Protein AF-A0AAD5QPC2-F1 (afdb_monomer_lite)

Radius of gyration: 26.74 Å; chains: 1; bounding box: 93×71×65 Å

pLDDT: mean 81.82, std 19.37, range [36.97, 98.56]

Secondary structure (DSSP, 8-state):
-HHHHHHSTTTSHHHHHHHHHHHHHHHHTTSS-HHHHHHHHHHHHHS----TTGGG--HHHHHHHHHHHHHGGGGSSHHHHHHHHHHHHHHHHHHHHHHHHHHHHHHHHH-SSTTSS-----PPPPPPPHHHHHHHHHHHHHH-TTPPPPSSHHHHHHHHHHHHHHHHHHHHHTTT----------GGGGS--------------------------

InterPro domains:
  IPR003890 MIF4G-like, type 3 [PF02854] (11-137)
  IPR016024 Armadillo-type fold [SSF48371] (9-169)
  IPR039762 Nonsense-mediated mRNA decay protein Nmd2/UPF2 [PTHR12839] (2-204)

Foldseek 3Di:
DLVVCLVPPPPCLVVNLVVLLVVLVCVLVVVDDPVVLVVSLCCLLVRDDPDPCCLVDCSSLSSNLSNLLSNLVQLQDDPSVVVVVLSVLSSLLSVQVSQVSNVVVQVVVVPDPPPPDPDDDPPPRDHDPVVSVVSNVVSCCSNPVPDDRDPHNVSSVVSNVVVVVVVVVVCVVVVNPPPDPPDDPRPSVPPDDPPPPPPPPPPDPDDDDDDDDDDDD

Structure (mmCIF, N/CA/C/O backbone):
data_AF-A0AAD5QPC2-F1
#
_entry.id   AF-A0AAD5QPC2-F1
#
loop_
_atom_site.group_PDB
_atom_site.id
_atom_site.type_symbol
_atom_site.label_atom_id
_atom_site.label_alt_id
_atom_site.label_comp_id
_atom_site.label_asym_id
_atom_site.label_entity_id
_atom_site.label_seq_id
_atom_site.pdbx_PDB_ins_code
_atom_site.Cartn_x
_atom_site.Cartn_y
_atom_site.Cartn_z
_atom_site.occupancy
_atom_site.B_iso_or_equiv
_atom_site.auth_seq_id
_atom_site.auth_comp_id
_atom_site.auth_asym_id
_atom_site.auth_atom_id
_atom_site.pdbx_PDB_model_num
ATOM 1 N N . MET A 1 1 ? 2.195 -17.727 -1.473 1.00 86.12 1 MET A N 1
ATOM 2 C CA . MET A 1 1 ? 2.568 -17.062 -2.743 1.00 86.12 1 MET A CA 1
ATOM 3 C C . MET A 1 1 ? 3.136 -15.660 -2.543 1.00 86.12 1 MET A C 1
ATOM 5 O O . MET A 1 1 ? 4.206 -15.415 -3.074 1.00 86.12 1 MET A O 1
ATOM 9 N N . ILE A 1 2 ? 2.505 -14.785 -1.744 1.00 91.88 2 ILE A N 1
ATOM 10 C CA . ILE A 1 2 ? 2.960 -13.390 -1.533 1.00 91.88 2 ILE A CA 1
ATOM 11 C C . ILE A 1 2 ? 4.430 -13.291 -1.080 1.00 91.88 2 ILE A C 1
ATOM 13 O O . ILE A 1 2 ? 5.202 -12.540 -1.661 1.00 91.88 2 ILE A O 1
ATOM 17 N N . ARG A 1 3 ? 4.866 -14.076 -0.082 1.00 93.62 3 ARG A N 1
ATOM 18 C CA . ARG A 1 3 ? 6.277 -14.073 0.357 1.00 93.62 3 ARG A CA 1
ATOM 19 C C . ARG A 1 3 ? 7.243 -14.432 -0.776 1.00 93.62 3 ARG A C 1
ATOM 21 O O . ARG A 1 3 ? 8.211 -13.721 -1.006 1.00 93.62 3 ARG A O 1
ATOM 28 N N . ILE A 1 4 ? 6.949 -15.522 -1.479 1.00 92.06 4 ILE A N 1
ATOM 29 C CA . ILE A 1 4 ? 7.819 -16.076 -2.520 1.00 92.06 4 ILE A CA 1
ATOM 30 C C . ILE A 1 4 ? 7.953 -15.101 -3.695 1.00 92.06 4 ILE A C 1
ATOM 32 O O . ILE A 1 4 ? 9.039 -14.971 -4.239 1.00 92.06 4 ILE A O 1
ATOM 36 N N . SER A 1 5 ? 6.900 -14.362 -4.065 1.00 92.88 5 SER A N 1
ATOM 37 C CA . SER A 1 5 ? 7.017 -13.340 -5.119 1.00 92.88 5 SER A CA 1
ATOM 38 C C . SER A 1 5 ? 7.889 -12.151 -4.726 1.00 92.88 5 SER A C 1
ATOM 40 O O . SER A 1 5 ? 8.431 -11.490 -5.603 1.00 92.88 5 SER A O 1
ATOM 42 N N . LEU A 1 6 ? 8.016 -11.859 -3.427 1.00 92.81 6 LEU A N 1
ATOM 43 C CA . LEU A 1 6 ? 8.921 -10.812 -2.953 1.00 92.81 6 LEU A CA 1
ATOM 44 C C . LEU A 1 6 ? 10.387 -11.266 -3.030 1.00 92.81 6 LEU A C 1
ATOM 46 O O . LEU A 1 6 ? 11.253 -10.447 -3.325 1.00 92.81 6 LEU A O 1
ATOM 50 N N . GLU A 1 7 ? 10.644 -12.557 -2.794 1.00 91.69 7 GLU A N 1
ATOM 51 C CA . GLU A 1 7 ? 11.970 -13.193 -2.877 1.00 91.69 7 GLU A CA 1
ATOM 52 C C . GLU A 1 7 ? 12.402 -13.478 -4.320 1.00 91.69 7 GLU A C 1
ATOM 54 O O . GLU A 1 7 ? 13.575 -13.335 -4.655 1.00 91.69 7 GLU A O 1
ATOM 59 N N . VAL A 1 8 ? 11.449 -13.852 -5.177 1.00 89.81 8 VAL A N 1
ATOM 60 C CA . VAL A 1 8 ? 11.655 -14.141 -6.601 1.00 89.81 8 VAL A CA 1
ATOM 61 C C . VAL A 1 8 ? 10.679 -13.295 -7.430 1.00 89.81 8 VAL A C 1
ATOM 63 O O . VAL A 1 8 ? 9.612 -13.787 -7.829 1.00 89.81 8 VAL A O 1
ATOM 66 N N . PRO A 1 9 ? 11.015 -12.014 -7.681 1.00 86.50 9 PRO A N 1
ATOM 67 C CA . PRO A 1 9 ? 10.215 -11.135 -8.527 1.00 86.50 9 PRO A CA 1
ATOM 68 C C . PRO A 1 9 ? 10.054 -11.679 -9.955 1.00 86.50 9 PRO A C 1
ATOM 70 O O . PRO A 1 9 ? 10.767 -12.583 -10.395 1.00 86.50 9 PRO A O 1
ATOM 73 N N . ARG A 1 10 ? 9.103 -11.109 -10.698 1.00 86.94 10 ARG A N 1
ATOM 74 C CA . ARG A 1 10 ? 8.699 -11.443 -12.082 1.00 86.94 10 ARG A CA 1
ATOM 75 C C . ARG A 1 10 ? 7.957 -12.767 -12.238 1.00 86.94 10 ARG A C 1
ATOM 77 O O . ARG A 1 10 ? 6.891 -12.782 -12.849 1.00 86.94 10 ARG A O 1
ATOM 84 N N . LEU A 1 11 ? 8.452 -13.860 -11.660 1.00 87.88 11 LEU A N 1
ATOM 85 C CA . LEU A 1 11 ? 7.915 -15.201 -11.928 1.00 87.88 11 LEU A CA 1
ATOM 86 C C . LEU A 1 11 ? 6.512 -15.424 -11.344 1.00 87.88 11 LEU A C 1
ATOM 88 O O . LEU A 1 11 ? 5.666 -16.077 -11.955 1.00 87.88 11 LEU A O 1
ATOM 92 N N . PHE A 1 12 ? 6.254 -14.870 -10.157 1.00 89.75 12 PHE A N 1
ATOM 93 C CA . PHE A 1 12 ? 5.010 -15.100 -9.416 1.00 89.75 12 PHE A CA 1
ATOM 94 C C . PHE A 1 12 ? 4.169 -13.836 -9.215 1.00 89.75 12 PHE A C 1
ATOM 96 O O . PHE A 1 12 ? 3.167 -13.902 -8.508 1.00 89.75 12 PHE A O 1
ATOM 103 N N . ASN A 1 13 ? 4.526 -12.711 -9.844 1.00 90.69 13 ASN A N 1
ATOM 104 C CA . ASN A 1 13 ? 3.907 -11.404 -9.587 1.00 90.69 13 ASN A CA 1
ATOM 105 C C . ASN A 1 13 ? 2.379 -11.427 -9.778 1.00 90.69 13 ASN A C 1
ATOM 107 O O . ASN A 1 13 ? 1.644 -11.012 -8.888 1.00 90.69 13 ASN A O 1
ATOM 111 N N . GLN A 1 14 ? 1.878 -11.985 -10.886 1.00 91.56 14 GLN A N 1
ATOM 112 C CA . GLN A 1 14 ? 0.429 -12.072 -11.134 1.00 91.56 14 GLN A CA 1
ATOM 113 C C . GLN A 1 14 ? -0.283 -12.971 -10.114 1.00 91.56 14 GLN A C 1
ATOM 115 O O . GLN A 1 14 ? -1.323 -12.609 -9.568 1.00 91.56 14 GLN A O 1
ATOM 120 N N . LYS A 1 15 ? 0.311 -14.132 -9.800 1.00 94.25 15 LYS A N 1
ATOM 121 C CA . LYS A 1 15 ? -0.228 -15.053 -8.787 1.00 94.25 15 LYS A CA 1
ATOM 122 C C . LYS A 1 15 ? -0.240 -14.412 -7.401 1.00 94.25 15 LYS A C 1
ATOM 124 O O . LYS A 1 15 ? -1.135 -14.690 -6.608 1.00 94.25 15 LYS A O 1
ATOM 129 N N . ALA A 1 16 ? 0.743 -13.572 -7.099 1.00 94.69 16 ALA A N 1
ATOM 130 C CA . ALA A 1 16 ? 0.828 -12.854 -5.840 1.00 94.69 16 ALA A CA 1
ATOM 131 C C . ALA A 1 16 ? -0.233 -11.760 -5.723 1.00 94.69 16 ALA A C 1
ATOM 133 O O . ALA A 1 16 ? -0.855 -11.667 -4.671 1.00 94.69 16 ALA A O 1
ATOM 134 N N . ILE A 1 17 ? -0.508 -11.022 -6.804 1.00 95.38 17 ILE A N 1
ATOM 135 C CA . ILE A 1 17 ? -1.628 -10.071 -6.868 1.00 95.38 17 ILE A CA 1
ATOM 136 C C . ILE A 1 17 ? -2.959 -10.793 -6.618 1.00 95.38 17 ILE A C 1
ATOM 138 O O . ILE A 1 17 ? -3.697 -10.412 -5.713 1.00 95.38 17 ILE A O 1
ATOM 142 N N . ALA A 1 18 ? -3.216 -11.906 -7.313 1.00 95.25 18 ALA A N 1
ATOM 143 C CA . ALA A 1 18 ? -4.412 -12.719 -7.068 1.00 95.25 18 ALA A CA 1
ATOM 144 C C . ALA A 1 18 ? -4.478 -13.250 -5.622 1.00 95.25 18 ALA A C 1
ATOM 146 O O . ALA A 1 18 ? -5.540 -13.273 -5.008 1.00 95.25 18 ALA A O 1
ATOM 147 N N . SER A 1 19 ? -3.333 -13.632 -5.046 1.00 96.19 19 SER A N 1
ATOM 148 C CA . SER A 1 19 ? -3.258 -14.080 -3.648 1.00 96.19 19 SER A CA 1
ATOM 149 C C . SER A 1 19 ? -3.520 -12.952 -2.648 1.00 96.19 19 SER A C 1
ATOM 151 O O . SER A 1 19 ? -4.041 -13.222 -1.571 1.00 96.19 19 SER A O 1
ATOM 153 N N . ALA A 1 20 ? -3.148 -11.711 -2.974 1.00 96.31 20 ALA A N 1
ATOM 154 C CA . ALA A 1 20 ? -3.436 -10.541 -2.151 1.00 96.31 20 ALA A CA 1
ATOM 155 C C . ALA A 1 20 ? -4.940 -10.232 -2.150 1.00 96.31 20 ALA A C 1
ATOM 157 O O . ALA A 1 20 ? -5.510 -10.042 -1.082 1.00 96.31 20 ALA A O 1
ATOM 158 N N . CYS A 1 21 ? -5.597 -10.290 -3.313 1.00 95.19 21 CYS A N 1
ATOM 159 C CA . CYS A 1 21 ? -7.056 -10.189 -3.405 1.00 95.19 21 CYS A CA 1
ATOM 160 C C . CYS A 1 21 ? -7.745 -11.304 -2.600 1.00 95.19 21 CYS A C 1
ATOM 162 O O . CYS A 1 21 ? -8.570 -11.025 -1.734 1.00 95.19 21 CYS A O 1
ATOM 164 N N . TYR A 1 22 ? -7.318 -12.559 -2.783 1.00 96.69 22 TYR A N 1
ATOM 165 C CA . TYR A 1 22 ? -7.850 -13.694 -2.023 1.00 96.69 22 TYR A CA 1
ATOM 166 C C . TYR A 1 22 ? -7.677 -13.530 -0.506 1.00 96.69 22 TYR A C 1
ATOM 168 O O . TYR A 1 22 ? -8.593 -13.829 0.251 1.00 96.69 22 TYR A O 1
ATOM 176 N N . LEU A 1 23 ? -6.533 -13.015 -0.043 1.00 97.38 23 LEU A N 1
ATOM 177 C CA . LEU A 1 23 ? -6.327 -12.704 1.374 1.00 97.38 23 LEU A CA 1
ATOM 178 C C . LEU A 1 23 ? -7.311 -11.636 1.877 1.00 97.38 23 LEU A C 1
ATOM 180 O O . LEU A 1 23 ? -7.818 -11.757 2.989 1.00 97.38 23 LEU A O 1
ATOM 184 N N . GLY A 1 24 ? -7.579 -10.608 1.069 1.00 96.38 24 GLY A N 1
ATOM 185 C CA . GLY A 1 24 ? -8.594 -9.604 1.375 1.00 96.38 24 GLY A CA 1
ATOM 186 C C . GLY A 1 24 ? -9.981 -10.224 1.523 1.00 96.38 24 GLY A C 1
ATOM 187 O O . GLY A 1 24 ? -10.679 -9.924 2.484 1.00 96.38 24 GLY A O 1
ATOM 188 N N . GLU A 1 25 ? -10.347 -11.160 0.648 1.00 96.12 25 GLU A N 1
ATOM 189 C CA . GLU A 1 25 ? -11.606 -11.899 0.775 1.00 96.12 25 GLU A CA 1
ATOM 190 C C . GLU A 1 25 ? -11.636 -12.773 2.035 1.00 96.12 25 GLU A C 1
ATOM 192 O O . GLU A 1 25 ? -12.607 -12.733 2.783 1.00 96.12 25 GLU A O 1
ATOM 197 N N . LEU A 1 26 ? -10.562 -13.503 2.355 1.00 95.50 26 LEU A N 1
ATOM 198 C CA . LEU A 1 26 ? -10.481 -14.266 3.610 1.00 95.50 26 LEU A CA 1
ATOM 199 C C . LEU A 1 26 ? -10.684 -13.375 4.841 1.00 95.50 26 LEU A C 1
ATOM 201 O O . LEU A 1 26 ? -11.359 -13.775 5.791 1.00 95.50 26 LEU A O 1
ATOM 205 N N . TYR A 1 27 ? -10.140 -12.158 4.812 1.00 94.19 27 TYR A N 1
ATOM 206 C CA . TYR A 1 27 ? -10.412 -11.157 5.833 1.00 94.19 27 TYR A CA 1
ATOM 207 C C . TYR A 1 27 ? -11.883 -10.750 5.806 1.00 94.19 27 TYR A C 1
ATOM 209 O O . TYR A 1 27 ? -12.541 -10.769 6.843 1.00 94.19 27 TYR A O 1
ATOM 217 N N . ASN A 1 28 ? -12.447 -10.457 4.639 1.00 92.56 28 ASN A N 1
ATOM 218 C CA . ASN A 1 28 ? -13.855 -10.113 4.532 1.00 92.56 28 ASN A CA 1
ATOM 219 C C . ASN A 1 28 ? -14.722 -11.203 5.151 1.00 92.56 28 ASN A C 1
ATOM 221 O O . ASN A 1 28 ? -15.582 -10.842 5.936 1.00 92.56 28 ASN A O 1
ATOM 225 N N . TYR A 1 29 ? -14.452 -12.492 4.928 1.00 92.44 29 TYR A N 1
ATOM 226 C CA . TYR A 1 29 ? -15.189 -13.638 5.488 1.00 92.44 29 TYR A CA 1
ATOM 227 C C . TYR A 1 29 ? -14.784 -14.053 6.917 1.00 92.44 29 TYR A C 1
ATOM 229 O O . TYR A 1 29 ? -15.201 -15.111 7.380 1.00 92.44 29 TYR A O 1
ATOM 237 N N . SER A 1 30 ? -14.014 -13.232 7.641 1.00 90.19 30 SER A N 1
ATOM 238 C CA . SER A 1 30 ? -13.576 -13.506 9.024 1.00 90.19 30 SER A CA 1
ATOM 239 C C . SER A 1 30 ? -12.762 -14.800 9.186 1.00 90.19 30 SER A C 1
ATOM 241 O O . SER A 1 30 ? -12.682 -15.357 10.276 1.00 90.19 30 SER A O 1
ATOM 243 N N . VAL A 1 31 ? -12.128 -15.270 8.108 1.00 92.44 31 VAL A N 1
ATOM 244 C CA . VAL A 1 31 ? -11.206 -16.417 8.132 1.00 92.44 31 VAL A CA 1
ATOM 245 C C . VAL A 1 31 ? -9.819 -15.993 8.627 1.00 92.44 31 VAL A C 1
ATOM 247 O O . VAL A 1 31 ? -9.064 -16.815 9.140 1.00 92.44 31 VAL A O 1
ATOM 250 N N . CYS A 1 32 ? -9.470 -14.709 8.491 1.00 90.19 32 CYS A N 1
ATOM 251 C CA . CYS A 1 32 ? -8.256 -14.147 9.077 1.00 90.19 32 CYS A CA 1
ATOM 252 C C . CYS A 1 32 ? -8.487 -12.804 9.779 1.00 90.19 32 CYS A C 1
ATOM 254 O O . CYS A 1 32 ? -9.340 -12.000 9.387 1.00 90.19 32 CYS A O 1
ATOM 256 N N . ASP A 1 33 ? -7.656 -12.540 10.785 1.00 91.25 33 ASP A N 1
ATOM 257 C CA . ASP A 1 33 ? -7.757 -11.365 11.647 1.00 91.25 33 ASP A CA 1
ATOM 258 C C . ASP A 1 33 ? -7.031 -10.140 11.084 1.00 91.25 33 ASP A C 1
ATOM 260 O O . ASP A 1 33 ? -6.120 -10.235 10.254 1.00 91.25 33 ASP A O 1
ATOM 264 N N . THR A 1 34 ? -7.397 -8.963 11.587 1.00 91.69 34 THR A N 1
ATOM 265 C CA . THR A 1 34 ? -6.801 -7.684 11.185 1.00 91.69 34 THR A CA 1
ATOM 266 C C . THR A 1 34 ? -5.269 -7.627 11.301 1.00 91.69 34 THR A C 1
ATOM 268 O O . THR A 1 34 ? -4.630 -7.128 10.365 1.00 91.69 34 THR A O 1
ATOM 271 N N . PRO A 1 35 ? -4.618 -8.182 12.348 1.00 92.50 35 PRO A N 1
ATOM 272 C CA . PRO A 1 35 ? -3.157 -8.212 12.423 1.00 92.50 35 PRO A CA 1
ATOM 273 C C . PRO A 1 35 ? -2.492 -8.918 11.232 1.00 92.50 35 PRO A C 1
ATOM 275 O O . PRO A 1 35 ? -1.395 -8.529 10.823 1.00 92.50 35 PRO A O 1
ATOM 278 N N . VAL A 1 36 ? -3.150 -9.915 10.624 1.00 94.50 36 VAL A N 1
ATOM 279 C CA . VAL A 1 36 ? -2.641 -10.609 9.429 1.00 94.50 36 VAL A CA 1
ATOM 280 C C . VAL A 1 36 ? -2.591 -9.657 8.237 1.00 94.50 36 VAL A C 1
ATOM 282 O O . VAL A 1 36 ? -1.578 -9.614 7.535 1.00 94.50 36 VAL A O 1
ATOM 285 N N . ILE A 1 37 ? -3.641 -8.852 8.043 1.00 95.75 37 ILE A N 1
ATOM 286 C CA . ILE A 1 37 ? -3.699 -7.849 6.974 1.00 95.75 37 ILE A CA 1
ATOM 287 C C . ILE A 1 37 ? -2.575 -6.832 7.131 1.00 95.75 37 ILE A C 1
ATOM 289 O O . ILE A 1 37 ? -1.807 -6.628 6.189 1.00 95.75 37 ILE A O 1
ATOM 293 N N . TYR A 1 38 ? -2.403 -6.257 8.324 1.00 95.56 38 TYR A N 1
ATOM 294 C CA . TYR A 1 38 ? -1.311 -5.312 8.563 1.00 95.56 38 TYR A CA 1
ATOM 295 C C . TYR A 1 38 ? 0.061 -5.946 8.361 1.00 95.56 38 TYR A C 1
ATOM 297 O O . TYR A 1 38 ? 0.910 -5.357 7.692 1.00 95.56 38 TYR A O 1
ATOM 305 N N . LYS A 1 39 ? 0.284 -7.158 8.880 1.00 96.06 39 LYS A N 1
ATOM 306 C CA . LYS A 1 39 ? 1.556 -7.869 8.715 1.00 96.06 39 LYS A CA 1
ATOM 307 C C . LYS A 1 39 ? 1.911 -8.047 7.240 1.00 96.06 39 LYS A C 1
ATOM 309 O O . LYS A 1 39 ? 3.049 -7.784 6.860 1.00 96.06 39 LYS A O 1
ATOM 314 N N . VAL A 1 40 ? 0.949 -8.453 6.410 1.00 97.69 40 VAL A N 1
ATOM 315 C CA . VAL A 1 40 ? 1.162 -8.634 4.968 1.00 97.69 40 VAL A CA 1
ATOM 316 C C . VAL A 1 40 ? 1.368 -7.296 4.258 1.00 97.69 40 VAL A C 1
ATOM 318 O O . VAL A 1 40 ? 2.314 -7.169 3.483 1.00 97.69 40 VAL A O 1
ATOM 321 N N . LEU A 1 41 ? 0.551 -6.284 4.551 1.00 98.19 41 LEU A N 1
ATOM 322 C CA . LEU A 1 41 ? 0.686 -4.939 3.989 1.00 98.19 41 LEU A CA 1
ATOM 323 C C . LEU A 1 41 ? 2.077 -4.343 4.266 1.00 98.19 41 LEU A C 1
ATOM 325 O O . LEU A 1 41 ? 2.774 -3.939 3.332 1.00 98.19 41 LEU A O 1
ATOM 329 N N . TYR A 1 42 ? 2.528 -4.360 5.525 1.00 97.88 42 TYR A N 1
ATOM 330 C CA . TYR A 1 42 ? 3.866 -3.893 5.895 1.00 97.88 42 TYR A CA 1
ATOM 331 C C . TYR A 1 42 ? 4.962 -4.749 5.271 1.00 97.88 42 TYR A C 1
ATOM 333 O O . TYR A 1 42 ? 5.966 -4.211 4.804 1.00 97.88 42 TYR A O 1
ATOM 341 N N . GLN A 1 43 ? 4.781 -6.068 5.207 1.00 97.31 43 GLN A N 1
ATOM 342 C CA . GLN A 1 43 ? 5.739 -6.952 4.558 1.00 97.31 43 GLN A CA 1
ATOM 343 C C . GLN A 1 43 ? 5.931 -6.598 3.079 1.00 97.31 43 GLN A C 1
ATOM 345 O O . GLN A 1 43 ? 7.069 -6.561 2.621 1.00 97.31 43 GLN A O 1
ATOM 350 N N . ILE A 1 44 ? 4.858 -6.313 2.338 1.00 97.75 44 ILE A N 1
ATOM 351 C CA . ILE A 1 44 ? 4.946 -5.986 0.909 1.00 97.75 44 ILE A CA 1
ATOM 352 C C . ILE A 1 44 ? 5.808 -4.737 0.679 1.00 97.75 44 ILE A C 1
ATOM 354 O O . ILE A 1 44 ? 6.638 -4.735 -0.230 1.00 97.75 44 ILE A O 1
ATOM 358 N N . ILE A 1 45 ? 5.642 -3.696 1.502 1.00 97.38 45 ILE A N 1
ATOM 359 C CA . ILE A 1 45 ? 6.345 -2.414 1.315 1.00 97.38 45 ILE A CA 1
ATOM 360 C C . ILE A 1 45 ? 7.740 -2.364 1.956 1.00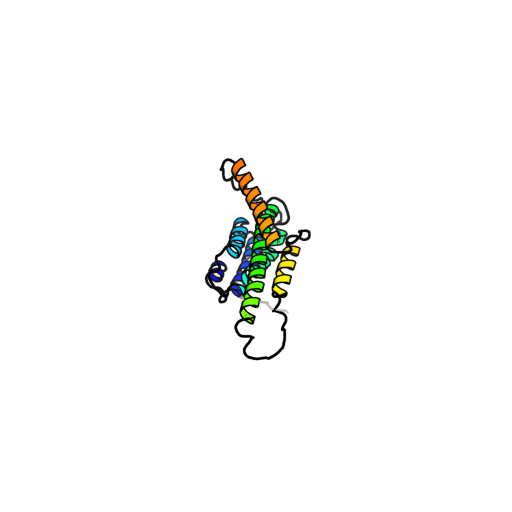 97.38 45 ILE A C 1
ATOM 362 O O . ILE A 1 45 ? 8.557 -1.544 1.551 1.00 97.38 45 ILE A O 1
ATOM 366 N N . SER A 1 46 ? 8.018 -3.203 2.961 1.00 96.06 46 SER A N 1
ATOM 367 C CA . SER A 1 46 ? 9.291 -3.187 3.706 1.00 96.06 46 SER A CA 1
ATOM 368 C C . SER A 1 46 ? 10.273 -4.274 3.280 1.00 96.06 46 SER A C 1
ATOM 370 O O . SER A 1 46 ? 11.448 -4.204 3.638 1.00 96.06 46 SER A O 1
ATOM 372 N N . PHE A 1 47 ? 9.820 -5.284 2.530 1.00 95.25 47 PHE A N 1
ATOM 373 C CA . PHE A 1 47 ? 10.712 -6.341 2.072 1.00 95.25 47 PHE A CA 1
ATOM 374 C C . PHE A 1 47 ? 11.833 -5.756 1.197 1.00 95.25 47 PHE A C 1
ATOM 376 O O . PHE A 1 47 ? 11.540 -4.965 0.299 1.00 95.25 47 PHE A O 1
ATOM 383 N N . PRO A 1 48 ? 13.108 -6.120 1.409 1.00 91.25 48 PRO A N 1
ATOM 384 C CA . PRO A 1 48 ? 14.206 -5.532 0.654 1.00 91.25 48 PRO A CA 1
ATOM 385 C C . PRO A 1 48 ? 14.089 -5.828 -0.847 1.00 91.25 48 PRO A C 1
ATOM 387 O O . PRO A 1 48 ? 13.602 -6.879 -1.270 1.00 91.25 48 PRO A O 1
ATOM 390 N N . GLU A 1 49 ? 14.536 -4.879 -1.662 1.00 88.19 49 GLU A N 1
ATOM 391 C CA . GLU A 1 49 ? 14.727 -5.061 -3.098 1.00 88.19 49 GLU A CA 1
ATOM 392 C C . GLU A 1 49 ? 16.225 -5.137 -3.359 1.00 88.19 49 GLU A C 1
ATOM 394 O O . GLU A 1 49 ? 16.955 -4.186 -3.098 1.00 88.19 49 GLU A O 1
ATOM 399 N N . VAL A 1 50 ? 16.684 -6.302 -3.809 1.00 81.44 50 VAL A N 1
ATOM 400 C CA . VAL A 1 50 ? 18.110 -6.569 -4.066 1.00 81.44 50 VAL A CA 1
ATOM 401 C C . VAL A 1 50 ? 18.459 -6.517 -5.553 1.00 81.44 50 VAL A C 1
ATOM 403 O O . VAL A 1 50 ? 19.631 -6.516 -5.913 1.00 81.44 50 VAL A O 1
ATOM 406 N N . ASP A 1 51 ? 17.447 -6.487 -6.419 1.00 84.88 51 ASP A N 1
ATOM 407 C CA . ASP A 1 51 ? 17.615 -6.483 -7.867 1.00 84.88 51 ASP A CA 1
ATOM 408 C C . ASP A 1 51 ? 17.831 -5.058 -8.396 1.00 84.88 51 ASP A C 1
ATOM 410 O O . ASP A 1 51 ? 17.057 -4.146 -8.103 1.00 84.88 51 ASP A O 1
ATOM 414 N N . GLN A 1 52 ? 18.857 -4.881 -9.227 1.00 81.56 52 GLN A N 1
ATOM 415 C CA . GLN A 1 52 ? 19.183 -3.615 -9.886 1.00 81.56 52 GLN A CA 1
ATOM 416 C C . GLN A 1 52 ? 18.078 -3.137 -10.835 1.00 81.56 52 GLN A C 1
ATOM 418 O O . GLN A 1 52 ? 17.973 -1.939 -11.076 1.00 81.56 52 GLN A O 1
ATOM 423 N N . LEU A 1 53 ? 17.245 -4.043 -11.356 1.00 85.38 53 LEU A N 1
ATOM 424 C CA . LEU A 1 53 ? 16.123 -3.714 -12.244 1.00 85.38 53 LEU A CA 1
ATOM 425 C C . LEU A 1 53 ? 14.785 -3.548 -11.504 1.00 85.38 53 LEU A C 1
ATOM 427 O O . LEU A 1 53 ? 13.752 -3.337 -12.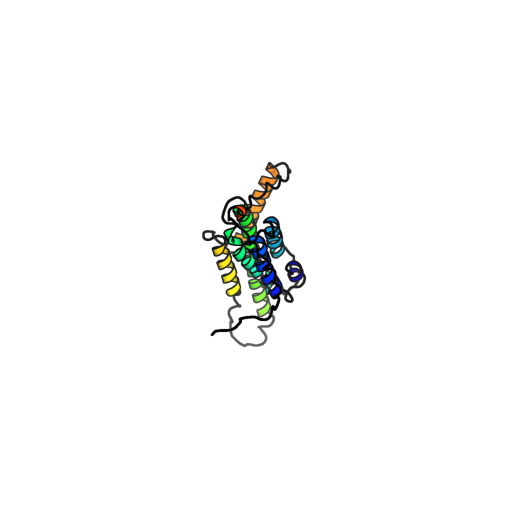140 1.00 85.38 53 LEU A O 1
ATOM 431 N N . ALA A 1 54 ? 14.777 -3.590 -10.167 1.00 88.25 54 ALA A N 1
ATOM 432 C CA . ALA A 1 54 ? 13.550 -3.482 -9.372 1.00 88.25 54 ALA A CA 1
ATOM 433 C C . ALA A 1 54 ? 12.803 -2.144 -9.556 1.00 88.25 54 ALA A C 1
ATOM 435 O O . ALA A 1 54 ? 11.602 -2.063 -9.285 1.00 88.25 54 ALA A O 1
ATOM 436 N N . TRP A 1 55 ? 13.478 -1.095 -10.039 1.00 89.69 55 TRP A N 1
ATOM 437 C CA . TRP A 1 55 ? 12.867 0.207 -10.340 1.00 89.69 55 TRP A CA 1
ATOM 438 C C . TRP A 1 55 ? 11.872 0.161 -11.514 1.00 89.69 55 TRP A C 1
ATOM 440 O O . TRP A 1 55 ? 11.038 1.055 -11.627 1.00 89.69 55 TRP A O 1
ATOM 450 N N . GLN A 1 56 ? 11.915 -0.882 -12.353 1.00 89.75 56 GLN A N 1
ATOM 451 C CA . GLN A 1 56 ? 10.935 -1.118 -13.425 1.00 89.75 56 GLN A CA 1
ATOM 452 C C . GLN A 1 56 ? 9.708 -1.909 -12.945 1.00 89.75 56 GLN A C 1
ATOM 454 O O . GLN A 1 56 ? 8.737 -2.074 -13.683 1.00 89.75 56 GLN A O 1
ATOM 459 N N . GLU A 1 57 ? 9.738 -2.436 -11.718 1.00 91.50 57 GLU A N 1
ATOM 460 C CA . GL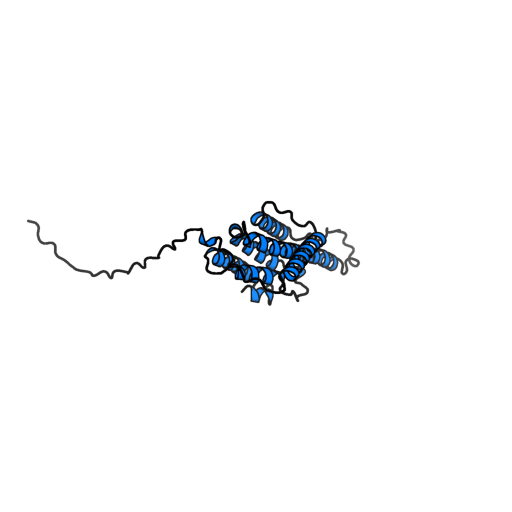U A 1 57 ? 8.704 -3.324 -11.200 1.00 91.50 57 GLU A CA 1
ATOM 461 C C . GLU A 1 57 ? 7.757 -2.614 -10.224 1.00 91.50 57 GLU A C 1
ATOM 463 O O . GLU A 1 57 ? 8.151 -2.159 -9.148 1.00 91.50 57 GLU A O 1
ATOM 468 N N . PHE A 1 58 ? 6.462 -2.617 -10.559 1.00 95.31 58 PHE A N 1
ATOM 469 C CA . PHE A 1 58 ? 5.405 -1.970 -9.767 1.00 95.31 58 PHE A CA 1
ATOM 470 C C . PHE A 1 58 ? 4.411 -2.949 -9.126 1.00 95.31 58 PHE A C 1
ATOM 472 O O . PHE A 1 58 ? 3.433 -2.526 -8.511 1.00 95.31 58 PHE A O 1
ATOM 479 N N . TYR A 1 59 ? 4.652 -4.265 -9.208 1.00 95.44 59 TYR A N 1
ATOM 480 C CA . TYR A 1 59 ? 3.712 -5.277 -8.698 1.00 95.44 59 TYR A CA 1
ATOM 481 C C . TYR A 1 59 ? 3.420 -5.125 -7.199 1.00 95.44 59 TYR A C 1
ATOM 483 O O . TYR A 1 59 ? 2.317 -5.431 -6.769 1.00 95.44 59 TYR A O 1
ATOM 491 N N . ARG A 1 60 ? 4.371 -4.622 -6.400 1.00 96.94 60 ARG A N 1
ATOM 492 C CA . ARG A 1 60 ? 4.162 -4.364 -4.965 1.00 96.94 60 ARG A CA 1
ATOM 493 C C . ARG A 1 60 ? 3.154 -3.248 -4.718 1.00 96.94 60 ARG A C 1
ATOM 495 O O . ARG A 1 60 ? 2.309 -3.398 -3.843 1.00 96.94 60 ARG A O 1
ATOM 502 N N . VAL A 1 61 ? 3.201 -2.178 -5.519 1.00 98.00 61 VAL A N 1
ATOM 503 C CA . VAL A 1 61 ? 2.190 -1.106 -5.484 1.00 98.00 61 VAL A CA 1
ATOM 504 C C . VAL A 1 61 ? 0.821 -1.692 -5.815 1.00 98.00 61 VAL A C 1
ATOM 506 O O . VAL A 1 61 ? -0.120 -1.478 -5.055 1.00 98.00 61 VAL A O 1
ATOM 509 N N . ARG A 1 62 ? 0.740 -2.508 -6.875 1.00 97.88 62 ARG A N 1
ATOM 510 C CA . ARG A 1 62 ? -0.505 -3.176 -7.282 1.00 97.88 62 ARG A CA 1
ATOM 511 C C . ARG A 1 62 ? -1.061 -4.110 -6.212 1.00 97.88 62 ARG A C 1
ATOM 513 O O . ARG A 1 62 ? -2.223 -4.011 -5.852 1.00 97.88 62 ARG A O 1
ATOM 520 N N . MET A 1 63 ? -0.223 -4.969 -5.627 1.00 97.75 63 MET A N 1
ATOM 521 C CA . MET A 1 63 ? -0.637 -5.875 -4.546 1.00 97.75 63 MET A CA 1
ATOM 522 C C . MET A 1 63 ? -1.229 -5.120 -3.353 1.00 97.75 63 MET A C 1
ATOM 524 O O . MET A 1 63 ? -2.236 -5.557 -2.800 1.00 97.75 63 MET A O 1
ATOM 528 N N . VAL A 1 64 ? -0.610 -4.003 -2.950 1.00 98.44 64 VAL A N 1
ATOM 529 C CA . VAL A 1 64 ? -1.157 -3.161 -1.879 1.00 98.44 64 VAL A CA 1
ATOM 530 C C . VAL A 1 64 ? -2.494 -2.566 -2.309 1.00 98.44 64 VAL A C 1
ATOM 532 O O . VAL A 1 64 ? -3.447 -2.648 -1.541 1.00 98.44 64 VAL A O 1
ATOM 535 N N . CYS A 1 65 ? -2.590 -2.014 -3.522 1.00 98.31 65 CYS A N 1
ATOM 536 C CA . CYS A 1 65 ? -3.826 -1.402 -4.007 1.00 98.31 65 CYS A CA 1
ATOM 537 C C . CYS A 1 65 ? -4.990 -2.400 -4.048 1.00 98.31 65 CYS A C 1
ATOM 539 O O . CYS A 1 65 ? -6.062 -2.103 -3.526 1.00 98.31 65 CYS A O 1
ATOM 541 N N . GLU A 1 66 ? -4.766 -3.597 -4.588 1.00 97.56 66 GLU A N 1
ATOM 542 C CA . GLU A 1 66 ? -5.770 -4.664 -4.665 1.00 97.56 66 GLU A CA 1
ATOM 543 C C . GLU A 1 66 ? -6.235 -5.129 -3.283 1.00 97.56 66 GLU A C 1
ATOM 545 O O . GLU A 1 66 ? -7.438 -5.224 -3.014 1.00 97.56 66 GLU A O 1
ATOM 550 N N . LEU A 1 67 ? -5.293 -5.358 -2.363 1.00 98.06 67 LEU A N 1
ATOM 551 C CA . LEU A 1 67 ? -5.636 -5.754 -1.001 1.00 98.06 67 LEU A CA 1
ATOM 552 C C . LEU A 1 67 ? -6.445 -4.657 -0.297 1.00 98.06 67 LEU A C 1
ATOM 554 O O . LEU A 1 67 ? -7.502 -4.943 0.261 1.00 98.06 67 LEU A O 1
ATOM 558 N N . LEU A 1 68 ? -5.993 -3.400 -0.365 1.00 97.69 68 LEU A N 1
ATOM 559 C CA . LEU A 1 68 ? -6.692 -2.264 0.239 1.00 97.69 68 LEU A CA 1
ATOM 560 C C . LEU A 1 68 ? -8.086 -2.054 -0.360 1.00 97.69 68 LEU A C 1
ATOM 562 O O . LEU A 1 68 ? -9.019 -1.798 0.393 1.00 97.69 68 LEU A O 1
ATOM 566 N N . ASN A 1 69 ? -8.248 -2.182 -1.680 1.00 96.81 69 ASN A N 1
ATOM 567 C CA . ASN A 1 69 ? -9.547 -2.057 -2.345 1.00 96.81 69 ASN A CA 1
ATOM 568 C C . ASN A 1 69 ? -10.553 -3.098 -1.840 1.00 96.81 69 ASN A C 1
ATOM 570 O O . ASN A 1 69 ? -11.728 -2.770 -1.671 1.00 96.81 69 ASN A O 1
ATOM 574 N N . THR A 1 70 ? -10.076 -4.314 -1.564 1.00 96.06 70 THR A N 1
ATOM 575 C CA . THR A 1 70 ? -10.896 -5.440 -1.097 1.00 96.06 70 THR A CA 1
ATOM 576 C C . THR A 1 70 ? -11.349 -5.262 0.354 1.00 96.06 70 THR A C 1
ATOM 578 O O . THR A 1 70 ? -12.494 -5.561 0.682 1.00 96.06 70 THR A O 1
ATOM 581 N N . VAL A 1 71 ? -10.476 -4.742 1.227 1.00 95.44 71 VAL A N 1
ATOM 582 C CA . VAL A 1 71 ? -10.754 -4.625 2.674 1.00 95.44 71 VAL A CA 1
ATOM 583 C C . VAL A 1 71 ? -11.220 -3.231 3.114 1.00 95.44 71 VAL A C 1
ATOM 585 O O . VAL A 1 71 ? -11.508 -3.022 4.291 1.00 95.44 71 VAL A O 1
ATOM 588 N N . ALA A 1 72 ? -11.284 -2.256 2.198 1.00 93.88 72 ALA A N 1
ATOM 589 C CA . ALA A 1 72 ? -11.456 -0.833 2.510 1.00 93.88 72 ALA A CA 1
ATOM 590 C C . ALA A 1 72 ? -12.639 -0.525 3.441 1.00 93.88 72 ALA A C 1
ATOM 592 O O . ALA A 1 72 ? -12.520 0.366 4.285 1.00 93.88 72 ALA A O 1
ATOM 593 N N . ASP A 1 73 ? -13.765 -1.224 3.299 1.00 92.00 73 ASP A N 1
ATOM 594 C CA . ASP A 1 73 ? -14.995 -0.924 4.045 1.00 92.00 73 ASP A CA 1
ATOM 595 C C . ASP A 1 73 ? -14.880 -1.200 5.549 1.00 92.00 73 ASP A C 1
ATOM 597 O O . ASP A 1 73 ? -15.563 -0.551 6.336 1.00 92.00 73 ASP A O 1
ATOM 601 N N . PHE A 1 74 ? -13.947 -2.061 5.957 1.00 91.06 74 PHE A N 1
ATOM 602 C CA . PHE A 1 74 ? -13.715 -2.431 7.358 1.00 91.06 74 PHE A CA 1
ATOM 603 C C . PHE A 1 74 ? -12.709 -1.525 8.081 1.00 91.06 74 PHE A C 1
ATOM 605 O O . PHE A 1 74 ? -12.490 -1.662 9.277 1.00 91.06 74 PHE A O 1
ATOM 612 N N . PHE A 1 75 ? -12.084 -0.580 7.370 1.00 92.62 75 PHE A N 1
ATOM 613 C CA . PHE A 1 75 ? -11.094 0.346 7.935 1.00 92.62 75 PHE A CA 1
ATOM 614 C C . PHE A 1 75 ? -11.563 1.801 7.867 1.00 92.62 75 PHE A C 1
ATOM 616 O O . PHE A 1 75 ? -10.755 2.709 7.628 1.00 92.62 75 PHE A O 1
ATOM 623 N N . GLN A 1 76 ? -12.868 2.037 8.020 1.00 91.12 76 GLN A N 1
ATOM 624 C CA . GLN A 1 76 ? -13.476 3.364 7.887 1.00 91.12 76 GLN A CA 1
ATOM 625 C C . GLN A 1 76 ? -13.593 4.116 9.215 1.00 91.12 76 GLN A C 1
ATOM 627 O O . GLN A 1 76 ? -13.541 5.350 9.202 1.00 91.12 76 GLN A O 1
ATOM 632 N N . THR A 1 77 ? -13.692 3.418 10.348 1.00 88.31 77 THR A N 1
ATOM 633 C CA . THR A 1 77 ? -13.941 4.020 11.667 1.00 88.31 77 THR A CA 1
ATOM 634 C C . THR A 1 77 ? -12.992 3.525 12.761 1.00 88.31 77 THR A C 1
ATOM 636 O O . THR A 1 77 ? -12.108 2.692 12.546 1.00 88.31 77 THR A O 1
ATOM 639 N N . GLY A 1 78 ? -13.091 4.167 13.928 1.00 87.56 78 GLY A N 1
ATOM 640 C CA . GLY A 1 78 ? -12.429 3.716 15.147 1.00 87.56 78 GLY A CA 1
ATOM 641 C C . GLY A 1 78 ? -10.900 3.643 15.079 1.00 87.56 78 GLY A C 1
ATOM 642 O O . GLY A 1 78 ? -10.215 4.441 14.427 1.00 87.56 78 GLY A O 1
ATOM 643 N N . ARG A 1 79 ? -10.352 2.676 15.822 1.00 85.69 79 ARG A N 1
ATOM 644 C CA . ARG A 1 79 ? -8.904 2.453 15.957 1.00 85.69 79 ARG A CA 1
ATOM 645 C C . ARG A 1 79 ? -8.304 1.803 14.711 1.00 85.69 79 ARG A C 1
ATOM 647 O O . ARG A 1 79 ? -7.188 2.164 14.333 1.00 85.69 79 ARG A O 1
ATOM 654 N N . ALA A 1 80 ? -9.055 0.914 14.059 1.00 86.25 80 ALA A N 1
ATOM 655 C CA . ALA A 1 80 ? -8.665 0.269 12.809 1.00 86.25 80 ALA A CA 1
ATOM 656 C C . ALA A 1 80 ? -8.410 1.314 11.710 1.00 86.25 80 ALA A C 1
ATOM 658 O O . ALA A 1 80 ? -7.372 1.286 11.045 1.00 86.25 80 ALA A O 1
ATOM 659 N N . ARG A 1 81 ? -9.269 2.340 11.593 1.00 91.38 81 ARG A N 1
ATOM 660 C CA . ARG A 1 81 ? -9.013 3.482 10.699 1.00 91.38 81 ARG A CA 1
ATOM 661 C C . ARG A 1 81 ? -7.679 4.163 11.005 1.00 91.38 81 ARG A C 1
ATOM 663 O O . ARG A 1 81 ? -6.891 4.382 10.091 1.00 91.38 81 ARG A O 1
ATOM 670 N N . LYS A 1 82 ? -7.407 4.471 12.276 1.00 91.38 82 LYS A N 1
ATOM 671 C CA . LYS A 1 82 ? -6.184 5.176 12.698 1.00 91.38 82 LYS A CA 1
ATOM 672 C C . LYS A 1 82 ? -4.913 4.372 12.411 1.00 91.38 82 LYS A C 1
ATOM 674 O O . LYS A 1 82 ? -3.943 4.929 11.907 1.00 91.38 82 LYS A O 1
ATOM 679 N N . LYS A 1 83 ? -4.911 3.066 12.699 1.00 92.31 83 LYS A N 1
ATOM 680 C CA . LYS A 1 83 ? -3.788 2.173 12.359 1.00 92.31 83 LYS A CA 1
ATOM 681 C C . LYS A 1 83 ? -3.601 2.049 10.847 1.00 92.31 83 LYS A C 1
ATOM 683 O O . LYS A 1 83 ? -2.469 2.052 10.367 1.00 92.31 83 LYS A O 1
ATOM 688 N N . MET A 1 84 ? -4.699 2.015 10.093 1.00 95.56 84 MET A N 1
ATOM 689 C CA . MET A 1 84 ? -4.647 2.053 8.635 1.00 95.56 84 MET A CA 1
ATOM 690 C C . MET A 1 84 ? -4.054 3.372 8.122 1.00 95.56 84 MET A C 1
ATOM 692 O O . MET A 1 84 ? -3.224 3.340 7.225 1.00 95.56 84 MET A O 1
ATOM 696 N N . ASP A 1 85 ? -4.377 4.516 8.728 1.00 95.50 85 ASP A N 1
ATOM 697 C CA . ASP A 1 85 ? -3.798 5.816 8.351 1.00 95.50 85 ASP A CA 1
ATOM 698 C C . ASP A 1 85 ? -2.273 5.862 8.576 1.00 95.50 85 ASP A C 1
ATOM 700 O O . ASP A 1 85 ? -1.537 6.444 7.770 1.00 95.50 85 ASP A O 1
ATOM 704 N N . TYR A 1 86 ? -1.772 5.186 9.618 1.00 95.81 86 TYR A N 1
ATOM 705 C CA . TYR A 1 86 ? -0.331 4.983 9.800 1.00 95.81 86 TYR A CA 1
ATOM 706 C C . TYR A 1 86 ? 0.274 4.187 8.644 1.00 95.81 86 TYR A C 1
ATOM 708 O O . TYR A 1 86 ? 1.236 4.649 8.028 1.00 95.81 86 TYR A O 1
ATOM 716 N N . PHE A 1 87 ? -0.319 3.041 8.296 1.00 97.88 87 PHE A N 1
ATOM 717 C CA . PHE A 1 87 ? 0.147 2.243 7.161 1.00 97.88 87 PHE A CA 1
ATOM 718 C C 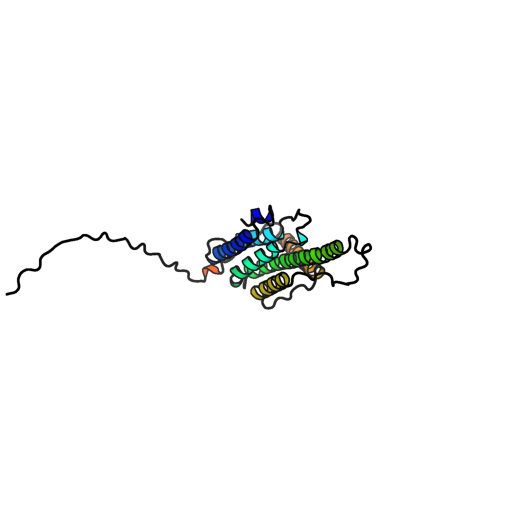. PHE A 1 87 ? 0.115 3.035 5.845 1.00 97.88 87 PHE A C 1
ATOM 720 O O . PHE A 1 87 ? 1.098 3.028 5.104 1.00 97.88 87 PHE A O 1
ATOM 727 N N . LEU A 1 88 ? -0.974 3.759 5.568 1.00 97.94 88 LEU A N 1
ATOM 728 C CA . LEU A 1 88 ? -1.121 4.557 4.350 1.00 97.94 88 LEU A CA 1
ATOM 729 C C . LEU A 1 88 ? -0.013 5.600 4.215 1.00 97.94 88 LEU A C 1
ATOM 731 O O . LEU A 1 88 ? 0.491 5.807 3.116 1.00 97.94 88 LEU A O 1
ATOM 735 N N . THR A 1 89 ? 0.440 6.191 5.321 1.00 97.81 89 THR A N 1
ATOM 736 C CA . THR A 1 89 ? 1.543 7.158 5.284 1.00 97.81 89 THR A CA 1
ATOM 737 C C . THR A 1 89 ? 2.865 6.504 4.870 1.00 97.81 89 THR A C 1
ATOM 739 O O . THR A 1 89 ? 3.588 7.040 4.027 1.00 97.81 89 THR A O 1
ATOM 742 N N . TYR A 1 90 ? 3.153 5.298 5.368 1.00 98.38 90 TYR A N 1
ATOM 743 C CA . TYR A 1 90 ? 4.290 4.504 4.892 1.00 98.38 90 TYR A CA 1
ATOM 744 C C . TYR A 1 90 ? 4.138 4.082 3.427 1.00 98.38 90 TYR A C 1
ATOM 746 O O . TYR A 1 90 ? 5.115 4.113 2.674 1.00 98.38 90 TYR A O 1
ATOM 754 N N . PHE A 1 91 ? 2.925 3.727 3.000 1.00 98.56 91 PHE A N 1
ATOM 755 C CA . PHE A 1 91 ? 2.653 3.366 1.613 1.00 98.56 91 PHE A CA 1
ATOM 756 C C . PHE A 1 91 ? 2.820 4.554 0.657 1.00 98.56 91 PHE A C 1
ATOM 758 O O . PHE A 1 91 ? 3.419 4.393 -0.406 1.00 98.56 91 PHE A O 1
ATOM 765 N N . HIS A 1 92 ? 2.389 5.759 1.045 1.00 98.12 92 HIS A N 1
ATOM 766 C CA . HIS A 1 92 ? 2.630 6.981 0.279 1.00 98.12 92 HIS A CA 1
ATOM 767 C C . HIS A 1 92 ? 4.129 7.208 0.053 1.00 98.12 92 HIS A C 1
ATOM 769 O O . HIS A 1 92 ? 4.544 7.463 -1.078 1.00 98.12 92 HIS A O 1
ATOM 775 N N . ARG A 1 93 ? 4.953 7.065 1.104 1.00 98.31 93 ARG A N 1
ATOM 776 C CA . ARG A 1 93 ? 6.417 7.151 0.981 1.00 98.31 93 ARG A CA 1
ATOM 777 C C . ARG A 1 93 ? 6.953 6.089 0.024 1.00 98.31 93 ARG A C 1
ATOM 779 O O . ARG A 1 93 ? 7.717 6.424 -0.873 1.00 98.31 93 ARG A O 1
ATOM 786 N N . PHE A 1 94 ? 6.523 4.834 0.165 1.00 98.25 94 PHE A N 1
ATOM 787 C CA . PHE A 1 94 ? 6.943 3.741 -0.718 1.00 98.25 94 PHE A CA 1
ATOM 788 C C . PHE A 1 94 ? 6.614 4.014 -2.197 1.00 98.25 94 PHE A C 1
ATOM 790 O O . PHE A 1 94 ? 7.484 3.873 -3.057 1.00 98.25 94 PHE A O 1
ATOM 797 N N . TYR A 1 95 ? 5.390 4.460 -2.499 1.00 98.25 95 TYR A N 1
ATOM 798 C CA . TYR A 1 95 ? 4.985 4.845 -3.855 1.00 98.25 95 TYR A CA 1
ATOM 799 C C . TYR A 1 95 ? 5.879 5.958 -4.422 1.00 98.25 95 TYR A C 1
ATOM 801 O O . TYR A 1 95 ? 6.369 5.853 -5.547 1.00 98.25 95 TYR A O 1
ATOM 809 N N . TRP A 1 96 ? 6.134 7.008 -3.637 1.00 97.81 96 TRP A N 1
ATOM 810 C CA . TRP A 1 96 ? 6.977 8.119 -4.074 1.00 97.81 96 TRP A CA 1
ATOM 811 C C . TRP A 1 96 ? 8.442 7.724 -4.261 1.00 97.81 96 TRP A C 1
ATOM 813 O O . TRP A 1 96 ? 9.060 8.187 -5.215 1.00 97.81 96 TRP A O 1
ATOM 823 N N . MET A 1 97 ? 8.978 6.824 -3.430 1.00 96.50 97 MET A N 1
ATOM 824 C CA . MET A 1 97 ? 10.315 6.258 -3.632 1.00 96.50 97 MET A CA 1
ATOM 825 C C . MET A 1 97 ? 10.395 5.504 -4.962 1.00 96.50 97 MET A C 1
ATOM 827 O O . MET A 1 97 ? 11.330 5.720 -5.728 1.00 96.50 97 MET A O 1
ATOM 831 N N . LYS A 1 98 ? 9.396 4.667 -5.277 1.00 96.00 98 LYS A N 1
ATOM 832 C CA . LYS A 1 98 ? 9.319 3.955 -6.563 1.00 96.00 98 LYS A CA 1
ATOM 833 C C . LYS A 1 98 ? 9.247 4.904 -7.754 1.00 96.00 98 LYS A C 1
ATOM 835 O O . LYS A 1 98 ? 9.922 4.689 -8.758 1.00 96.00 98 LYS A O 1
ATOM 840 N N . ARG A 1 99 ? 8.449 5.964 -7.642 1.00 95.31 99 ARG A N 1
ATOM 841 C CA . ARG A 1 99 ? 8.335 6.988 -8.682 1.00 95.31 99 ARG A CA 1
ATOM 842 C C . ARG A 1 99 ? 9.649 7.741 -8.898 1.00 95.31 99 ARG A C 1
ATOM 844 O O . ARG A 1 99 ? 10.032 7.968 -10.040 1.00 95.31 99 ARG A O 1
ATOM 851 N N . GLU A 1 100 ? 10.342 8.100 -7.824 1.00 93.81 100 GLU A N 1
ATOM 852 C CA . GLU A 1 100 ? 11.630 8.792 -7.907 1.00 93.81 100 GLU A CA 1
ATOM 853 C C . GLU A 1 100 ? 12.717 7.889 -8.502 1.00 93.81 100 GLU A C 1
ATOM 855 O O . GLU A 1 100 ? 13.453 8.303 -9.395 1.00 93.81 100 GLU A O 1
ATOM 860 N N . GLN A 1 101 ? 12.758 6.616 -8.092 1.00 92.94 101 GLN A N 1
ATOM 861 C CA . GLN A 1 101 ? 13.645 5.614 -8.683 1.00 92.94 101 GLN A CA 1
ATOM 862 C C . GLN A 1 101 ? 13.430 5.481 -10.194 1.00 92.94 101 GLN A C 1
ATOM 864 O O . GLN A 1 101 ? 14.413 5.432 -10.931 1.00 92.94 101 GLN A O 1
ATOM 869 N N . TRP A 1 102 ? 12.181 5.454 -10.667 1.00 93.25 102 TRP A N 1
ATOM 870 C CA . TRP A 1 102 ? 11.885 5.457 -12.101 1.00 93.25 102 TRP A CA 1
ATOM 871 C C . TRP A 1 102 ? 12.469 6.693 -12.795 1.00 93.25 102 TRP A C 1
ATOM 873 O O . TRP A 1 102 ? 13.231 6.554 -13.749 1.00 93.25 102 TRP A O 1
ATOM 883 N N . ASN A 1 103 ? 12.159 7.891 -12.287 1.00 89.94 103 ASN A N 1
ATOM 884 C CA . ASN A 1 103 ? 12.591 9.153 -12.895 1.00 89.94 103 ASN A CA 1
ATOM 885 C C . ASN A 1 103 ? 14.121 9.256 -13.003 1.00 89.94 103 ASN A C 1
ATOM 887 O O . ASN A 1 103 ? 14.637 9.679 -14.034 1.00 89.94 103 ASN A O 1
ATOM 891 N N . ILE A 1 104 ? 14.843 8.847 -11.955 1.00 89.25 104 ILE A N 1
ATOM 892 C CA . ILE A 1 104 ? 16.309 8.876 -11.935 1.00 89.25 104 ILE A CA 1
ATOM 893 C C . ILE A 1 104 ? 16.885 7.854 -12.919 1.00 89.25 104 ILE A C 1
ATOM 895 O O . ILE A 1 104 ? 17.721 8.199 -13.752 1.00 89.25 104 ILE A O 1
ATOM 899 N N . ASN A 1 105 ? 16.456 6.591 -12.842 1.00 88.25 105 ASN A N 1
ATOM 900 C CA . ASN A 1 105 ? 17.070 5.521 -13.633 1.00 88.25 105 ASN A CA 1
ATOM 901 C C . ASN A 1 105 ? 16.758 5.642 -15.124 1.00 88.25 105 ASN A C 1
ATOM 903 O O . ASN A 1 105 ? 17.60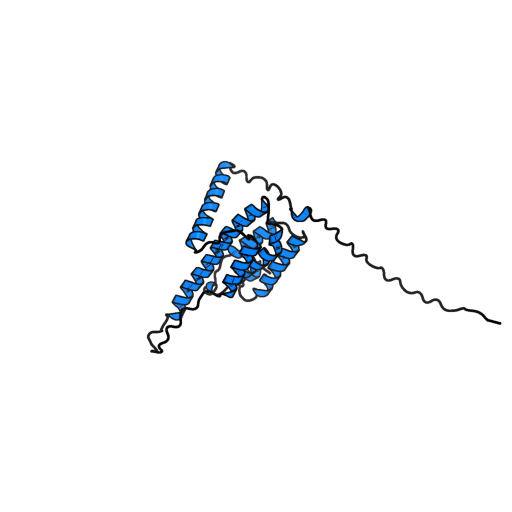2 5.295 -15.952 1.00 88.25 105 ASN A O 1
ATOM 907 N N . VAL A 1 106 ? 15.580 6.155 -15.482 1.00 85.62 106 VAL A N 1
ATOM 908 C CA . VAL A 1 106 ? 15.221 6.315 -16.890 1.00 85.62 106 VAL A CA 1
ATOM 909 C C . VAL A 1 106 ? 16.026 7.426 -17.560 1.00 85.62 106 VAL A C 1
ATOM 911 O O . VAL A 1 106 ? 16.555 7.213 -18.646 1.00 85.62 106 VAL A O 1
ATOM 914 N N . ALA A 1 107 ? 16.265 8.536 -16.852 1.00 76.81 107 ALA A N 1
ATOM 915 C CA . ALA A 1 107 ? 17.173 9.585 -17.310 1.00 76.81 107 ALA A CA 1
ATOM 916 C C . ALA A 1 107 ? 18.609 9.059 -17.493 1.00 76.81 107 ALA A C 1
ATOM 918 O O . ALA A 1 107 ? 19.274 9.382 -18.471 1.00 76.81 107 ALA A O 1
ATOM 919 N N . VAL A 1 108 ? 19.091 8.202 -16.585 1.00 72.00 108 VAL A N 1
ATOM 920 C CA . VAL A 1 108 ? 20.433 7.599 -16.693 1.00 72.00 108 VAL A CA 1
ATOM 921 C C . VAL A 1 108 ? 20.532 6.599 -17.855 1.00 72.00 108 VAL A C 1
ATOM 923 O O . VAL A 1 108 ? 21.586 6.508 -18.478 1.00 72.00 108 VAL A O 1
ATOM 926 N N . THR A 1 109 ? 19.459 5.863 -18.167 1.00 69.56 109 THR A N 1
ATOM 927 C CA . THR A 1 109 ? 19.454 4.791 -19.186 1.00 69.56 109 THR A CA 1
ATOM 928 C C . THR A 1 109 ? 19.349 5.314 -20.623 1.00 69.56 109 THR A C 1
ATOM 930 O O . THR A 1 109 ? 19.817 4.646 -21.539 1.00 69.56 109 THR A O 1
ATOM 933 N N . GLU A 1 110 ? 18.789 6.505 -20.843 1.00 58.88 110 GLU A N 1
ATOM 934 C CA . GLU A 1 110 ? 18.702 7.129 -22.177 1.00 58.88 110 GLU A CA 1
ATOM 935 C C . GLU A 1 110 ? 19.961 7.931 -22.564 1.00 58.88 110 GLU A C 1
ATOM 937 O O . GLU A 1 110 ? 20.187 8.210 -23.741 1.00 58.88 110 GLU A O 1
ATOM 942 N N . HIS A 1 111 ? 20.824 8.255 -21.595 1.00 53.81 111 HIS A N 1
ATOM 943 C CA . HIS A 1 111 ? 22.066 9.009 -21.803 1.00 53.81 111 HIS A CA 1
ATOM 944 C C . HIS A 1 111 ? 23.402 8.231 -21.926 1.00 53.81 111 HIS A C 1
ATOM 946 O O . HIS A 1 111 ? 24.434 8.897 -22.050 1.00 53.81 111 HIS A O 1
ATOM 952 N N . PRO A 1 112 ? 23.495 6.885 -21.967 1.00 47.81 112 PRO A N 1
ATOM 953 C CA . PRO A 1 112 ? 24.750 6.218 -22.282 1.00 47.81 112 PRO A CA 1
ATOM 954 C C . PRO A 1 112 ? 24.917 6.140 -23.811 1.00 47.81 112 PRO A C 1
ATOM 956 O O . PRO A 1 112 ? 24.446 5.204 -24.449 1.00 47.81 112 PRO A O 1
ATOM 959 N N . GLY A 1 113 ? 25.591 7.130 -24.410 1.00 50.72 113 GLY A N 1
ATOM 960 C CA . GLY A 1 113 ? 26.085 7.043 -25.799 1.00 50.72 113 GLY A CA 1
ATOM 961 C C . GLY A 1 113 ? 25.315 7.816 -26.879 1.00 50.72 113 GLY A C 1
ATOM 962 O O . GLY A 1 113 ? 25.602 7.645 -28.062 1.00 50.72 113 GLY A O 1
ATOM 963 N N . ALA A 1 114 ? 24.388 8.709 -26.517 1.00 50.06 114 ALA A N 1
ATOM 964 C CA . ALA A 1 114 ? 23.644 9.535 -27.482 1.00 50.06 114 ALA A CA 1
ATOM 965 C C . ALA A 1 114 ? 24.494 10.596 -28.229 1.00 50.06 114 ALA A C 1
ATOM 967 O O . ALA A 1 114 ? 23.965 11.328 -29.063 1.00 50.06 114 ALA A O 1
ATOM 968 N N . GLU A 1 115 ? 25.803 10.680 -27.970 1.00 49.94 115 GLU A N 1
ATOM 969 C CA . GLU A 1 115 ? 26.719 11.581 -28.685 1.00 49.94 115 GLU A CA 1
ATOM 970 C C . GLU A 1 115 ? 27.291 10.985 -29.993 1.00 49.94 115 GLU A C 1
ATOM 972 O O . GLU A 1 115 ? 27.808 11.741 -30.812 1.00 49.94 115 GLU A O 1
ATOM 977 N N . GLU A 1 116 ? 27.176 9.672 -30.259 1.00 55.00 116 GLU A N 1
ATOM 978 C CA . GLU A 1 116 ? 27.871 9.036 -31.406 1.00 55.00 116 GLU A CA 1
ATOM 979 C C . GLU A 1 116 ? 27.041 8.833 -32.689 1.00 55.00 116 GLU A C 1
ATOM 981 O O . GLU A 1 116 ? 27.610 8.631 -33.763 1.00 55.00 116 GLU A O 1
ATOM 986 N N . LEU A 1 117 ? 25.711 8.941 -32.650 1.00 52.69 117 LEU A N 1
ATOM 987 C CA . LEU A 1 117 ? 24.868 8.882 -33.851 1.00 52.69 117 LEU A CA 1
ATOM 988 C C . LEU A 1 117 ? 23.919 10.072 -33.858 1.00 52.69 117 LEU A C 1
ATOM 990 O O . LEU A 1 117 ? 22.888 10.033 -33.198 1.00 52.69 117 LEU A O 1
ATOM 994 N N . GLY A 1 118 ? 24.265 11.118 -34.615 1.00 52.81 118 GLY A N 1
ATOM 995 C CA . GLY A 1 118 ? 23.522 12.377 -34.763 1.00 52.81 118 GLY A CA 1
ATOM 996 C C . GLY A 1 118 ? 22.109 12.252 -35.355 1.00 52.81 118 GLY A C 1
ATOM 997 O O . GLY A 1 118 ? 21.801 12.869 -36.372 1.00 52.81 118 GLY A O 1
ATOM 998 N N . ILE A 1 119 ? 21.235 11.481 -34.713 1.00 51.72 119 ILE A N 1
ATOM 999 C CA . ILE A 1 119 ? 19.801 11.420 -34.968 1.00 51.72 119 ILE A CA 1
ATOM 1000 C C . ILE A 1 119 ? 19.129 12.307 -33.919 1.00 51.72 119 ILE A C 1
ATOM 1002 O O . ILE A 1 119 ? 18.881 11.910 -32.784 1.00 51.72 119 ILE A O 1
ATOM 1006 N N . MET A 1 120 ? 18.847 13.544 -34.322 1.00 53.69 120 MET A N 1
ATOM 1007 C CA . MET A 1 120 ? 18.000 14.481 -33.590 1.00 53.69 120 MET A CA 1
ATOM 1008 C C . MET A 1 120 ? 16.581 13.919 -33.447 1.00 53.69 120 MET A C 1
ATOM 1010 O O . MET A 1 120 ? 15.813 13.954 -34.403 1.00 53.69 120 MET A O 1
ATOM 1014 N N . GLN A 1 121 ? 16.212 13.500 -32.240 1.00 51.59 121 GLN A N 1
ATOM 1015 C CA . GLN A 1 121 ? 14.898 13.768 -31.653 1.00 51.59 121 GLN A CA 1
ATOM 1016 C C . GLN A 1 121 ? 15.100 13.955 -30.144 1.00 51.59 121 GLN A C 1
ATOM 1018 O O . GLN A 1 121 ? 15.631 13.047 -29.507 1.00 51.59 121 GLN A O 1
ATOM 1023 N N . PRO A 1 122 ? 14.686 15.084 -29.540 1.00 49.69 122 PRO A N 1
ATOM 1024 C CA . PRO A 1 122 ? 14.497 15.125 -28.103 1.00 49.69 122 PRO A CA 1
ATOM 1025 C C . PRO A 1 122 ? 13.218 14.330 -27.829 1.00 49.69 122 PRO A C 1
ATOM 1027 O O . PRO A 1 122 ? 12.125 14.890 -27.797 1.00 49.69 122 PRO A O 1
ATOM 1030 N N . ALA A 1 123 ? 13.323 13.004 -27.751 1.00 61.09 123 ALA A N 1
ATOM 1031 C CA . ALA A 1 123 ? 12.241 12.220 -27.183 1.00 61.09 123 ALA A CA 1
ATOM 1032 C C . ALA A 1 123 ? 12.107 12.692 -25.730 1.00 61.09 123 ALA A C 1
ATOM 1034 O O . ALA A 1 123 ? 13.083 12.649 -24.982 1.00 61.09 123 ALA A O 1
ATOM 1035 N N . GLU A 1 124 ? 10.952 13.253 -25.361 1.00 62.50 124 GLU A N 1
ATOM 1036 C CA . GLU A 1 124 ? 10.691 13.578 -23.959 1.00 62.50 124 GLU A CA 1
ATOM 1037 C C . GLU A 1 124 ? 10.953 12.320 -23.121 1.00 62.50 124 GLU A C 1
ATOM 1039 O O . GLU A 1 124 ? 10.470 11.247 -23.508 1.00 62.50 124 GLU A O 1
ATOM 1044 N N . PRO A 1 125 ? 11.696 12.425 -22.004 1.00 64.12 125 PRO A N 1
ATOM 1045 C CA . PRO A 1 125 ? 12.010 11.262 -21.195 1.00 64.12 125 PRO A CA 1
ATOM 1046 C C . PRO A 1 125 ? 10.703 10.579 -20.771 1.00 64.12 125 PRO A C 1
ATOM 1048 O O . PRO A 1 125 ? 9.726 11.259 -20.415 1.00 64.12 125 PRO A O 1
ATOM 1051 N N . PRO A 1 126 ? 10.640 9.242 -20.821 1.00 74.50 126 PRO A N 1
ATOM 1052 C CA . PRO A 1 126 ? 9.419 8.492 -20.603 1.00 74.50 126 PRO A CA 1
ATOM 1053 C C . PRO A 1 126 ? 8.889 8.778 -19.202 1.00 74.50 126 PRO A C 1
ATOM 1055 O O . PRO A 1 126 ? 9.518 8.524 -18.169 1.00 74.50 126 PRO A O 1
ATOM 1058 N N . ARG A 1 127 ? 7.681 9.337 -19.177 1.00 86.00 127 ARG A N 1
ATOM 1059 C CA . ARG A 1 127 ? 6.983 9.662 -17.937 1.00 86.00 127 ARG A CA 1
ATOM 1060 C C . ARG A 1 127 ? 6.718 8.395 -17.131 1.00 86.00 127 ARG A C 1
ATOM 1062 O O . ARG A 1 127 ? 6.607 7.301 -17.681 1.00 86.00 127 ARG A O 1
ATOM 1069 N N . PHE A 1 128 ? 6.560 8.574 -15.823 1.00 92.38 128 PHE A N 1
ATOM 1070 C CA . PHE A 1 128 ? 6.110 7.507 -14.937 1.00 92.38 128 PHE A CA 1
ATOM 1071 C C . PHE A 1 128 ? 4.840 6.826 -15.492 1.00 92.38 128 PHE A C 1
ATOM 1073 O O . PHE A 1 128 ? 3.952 7.544 -15.972 1.00 92.38 128 PHE A O 1
ATOM 1080 N N . PRO A 1 129 ? 4.733 5.483 -15.441 1.00 94.94 129 PRO A N 1
ATOM 1081 C CA . PRO A 1 129 ? 3.587 4.764 -15.991 1.00 94.94 129 PRO A CA 1
ATOM 1082 C C . PRO A 1 129 ? 2.247 5.278 -15.444 1.00 94.94 129 PRO A C 1
ATOM 1084 O O . PRO A 1 129 ? 1.973 5.233 -14.241 1.00 94.94 129 PRO A O 1
ATOM 1087 N N . ALA A 1 130 ? 1.413 5.804 -16.344 1.00 94.81 130 ALA A N 1
ATOM 1088 C CA . ALA A 1 130 ? 0.168 6.484 -15.985 1.00 94.81 130 ALA A CA 1
ATOM 1089 C C . ALA A 1 130 ? -0.876 5.534 -15.377 1.00 94.81 130 ALA A C 1
ATOM 1091 O O . ALA A 1 130 ? -1.687 5.957 -14.557 1.00 94.81 130 ALA A O 1
ATOM 1092 N N . ASP A 1 131 ? -0.843 4.259 -15.758 1.00 95.81 131 ASP A N 1
ATOM 1093 C CA . ASP A 1 131 ? -1.678 3.199 -15.199 1.00 95.81 131 ASP A CA 1
ATOM 1094 C C . ASP A 1 131 ? -1.373 2.967 -13.713 1.00 95.81 131 ASP A C 1
ATOM 1096 O O . ASP A 1 131 ? -2.296 2.912 -12.906 1.00 95.81 131 ASP A O 1
ATOM 1100 N N . ILE A 1 132 ? -0.091 2.933 -13.332 1.00 97.31 132 ILE A N 1
ATOM 1101 C CA . ILE A 1 132 ? 0.327 2.779 -11.930 1.00 97.31 132 ILE A CA 1
ATOM 1102 C C . ILE A 1 132 ? -0.072 4.003 -11.102 1.00 97.31 132 ILE A C 1
ATOM 1104 O O . ILE A 1 132 ? -0.530 3.868 -9.965 1.00 97.31 132 ILE A O 1
ATOM 1108 N N . GLU A 1 133 ? 0.076 5.208 -11.660 1.00 96.56 133 GLU A N 1
ATOM 1109 C CA . GLU A 1 133 ? -0.370 6.431 -10.990 1.00 96.56 133 GLU A CA 1
ATOM 1110 C C . GLU A 1 133 ? -1.895 6.458 -10.805 1.00 96.56 133 GLU A C 1
ATOM 1112 O O . GLU A 1 133 ? -2.376 6.829 -9.729 1.00 96.56 133 GLU A O 1
ATOM 1117 N N . ALA A 1 134 ? -2.657 6.061 -11.827 1.00 97.31 134 ALA A N 1
ATOM 1118 C CA . ALA A 1 134 ? -4.110 5.978 -11.751 1.00 97.31 134 ALA A CA 1
ATOM 1119 C C . ALA A 1 134 ? -4.554 4.969 -10.683 1.00 97.31 134 ALA A C 1
ATOM 1121 O O . ALA A 1 134 ? -5.329 5.331 -9.801 1.00 97.31 134 ALA A O 1
ATOM 1122 N N . GLU A 1 135 ? -3.988 3.761 -10.696 1.00 97.56 135 GLU A N 1
ATOM 1123 C CA . GLU A 1 135 ? -4.298 2.682 -9.753 1.00 97.56 135 GLU A CA 1
ATOM 1124 C C . GLU A 1 135 ? -4.055 3.105 -8.298 1.00 97.56 135 GLU A C 1
ATOM 1126 O O . GLU A 1 135 ? -4.931 2.965 -7.440 1.00 97.56 135 GLU A O 1
ATOM 1131 N N . TYR A 1 136 ? -2.904 3.727 -8.028 1.00 98.06 136 TYR A N 1
ATOM 1132 C CA . TYR A 1 136 ? -2.602 4.285 -6.714 1.00 98.06 136 TYR A CA 1
ATOM 1133 C C . TYR A 1 136 ? -3.621 5.356 -6.302 1.00 98.06 136 TYR A C 1
ATOM 1135 O O . TYR A 1 136 ? -4.178 5.299 -5.204 1.00 98.06 136 TYR A O 1
ATOM 1143 N N . ARG A 1 137 ? -3.906 6.334 -7.171 1.00 96.81 137 ARG A N 1
ATOM 1144 C CA . ARG A 1 137 ? -4.846 7.424 -6.855 1.00 96.81 137 ARG A CA 1
ATOM 1145 C C . ARG A 1 137 ? -6.264 6.911 -6.621 1.00 96.81 137 ARG A C 1
ATOM 1147 O O . ARG A 1 137 ? -6.941 7.411 -5.722 1.00 96.81 137 ARG A O 1
ATOM 1154 N N . ASP A 1 138 ? -6.709 5.950 -7.419 1.00 97.31 138 ASP A N 1
ATOM 1155 C CA . ASP A 1 138 ? -8.027 5.333 -7.309 1.00 97.31 138 ASP A CA 1
ATOM 1156 C C . ASP A 1 138 ? -8.152 4.560 -5.995 1.00 97.31 138 ASP A C 1
ATOM 1158 O O . ASP A 1 138 ? -9.111 4.780 -5.251 1.00 97.31 138 ASP A O 1
ATOM 1162 N N . CYS A 1 139 ? -7.138 3.764 -5.644 1.00 97.69 139 CYS A N 1
ATOM 1163 C CA . CYS A 1 139 ? -7.086 3.056 -4.369 1.00 97.69 139 CYS A CA 1
ATOM 1164 C C . CYS A 1 139 ? -7.120 4.019 -3.173 1.00 97.69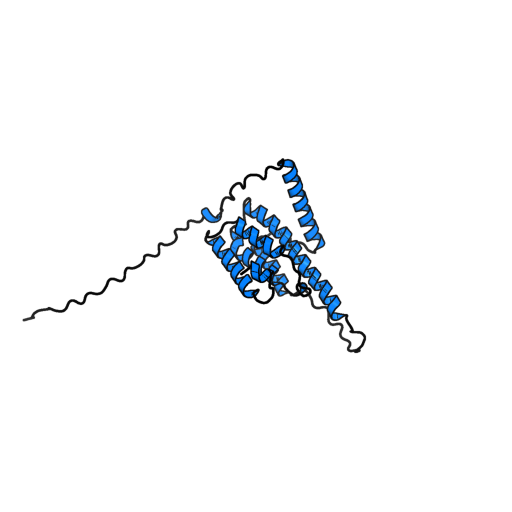 139 CYS A C 1
ATOM 1166 O O . CYS A 1 139 ? -7.916 3.849 -2.246 1.00 97.69 139 CYS A O 1
ATOM 1168 N N . MET A 1 140 ? -6.321 5.091 -3.204 1.00 97.06 140 MET A N 1
ATOM 1169 C CA . MET A 1 140 ? -6.327 6.071 -2.116 1.00 97.06 140 MET A CA 1
ATOM 1170 C C . MET A 1 140 ? -7.682 6.777 -1.983 1.00 97.06 140 MET A C 1
ATOM 1172 O O . MET A 1 140 ? -8.172 6.960 -0.868 1.00 97.06 140 MET A O 1
ATOM 1176 N N . ARG A 1 141 ? -8.341 7.106 -3.104 1.00 95.44 141 ARG A N 1
ATOM 1177 C CA . ARG A 1 141 ? -9.706 7.660 -3.096 1.00 95.44 141 ARG A CA 1
ATOM 1178 C C . ARG A 1 141 ? -10.735 6.662 -2.561 1.00 95.44 141 ARG A C 1
ATOM 1180 O O . ARG A 1 141 ? -11.664 7.076 -1.866 1.00 95.44 141 ARG A O 1
ATOM 1187 N N . ARG A 1 142 ? -10.569 5.367 -2.844 1.00 95.31 142 ARG A N 1
ATOM 1188 C CA . ARG A 1 142 ? -11.438 4.291 -2.346 1.00 95.31 142 ARG A CA 1
ATOM 1189 C C . ARG A 1 142 ? -11.353 4.145 -0.830 1.00 95.31 142 ARG A C 1
ATOM 1191 O O . ARG A 1 142 ? -12.394 4.056 -0.178 1.00 95.31 142 ARG A O 1
ATOM 1198 N N . ILE A 1 143 ? -10.142 4.138 -0.274 1.00 94.81 143 ILE A N 1
ATOM 1199 C CA . ILE A 1 143 ? -9.939 3.945 1.167 1.00 94.81 143 ILE A CA 1
ATOM 1200 C C . ILE A 1 143 ? -10.160 5.231 1.971 1.00 94.81 143 ILE A C 1
ATOM 1202 O O . ILE A 1 143 ? -10.711 5.175 3.074 1.00 94.81 143 ILE A O 1
ATOM 1206 N N . ARG A 1 144 ? -9.785 6.398 1.426 1.00 94.00 144 ARG A N 1
ATOM 1207 C CA . ARG A 1 144 ? -9.912 7.716 2.066 1.00 94.00 144 ARG A CA 1
ATOM 1208 C C . ARG A 1 144 ? -10.357 8.789 1.070 1.00 94.00 144 ARG A C 1
ATOM 1210 O O . ARG A 1 144 ? -9.552 9.543 0.533 1.00 94.00 144 ARG A O 1
ATOM 1217 N N . LYS A 1 145 ? -11.674 8.934 0.907 1.00 88.94 145 LYS A N 1
ATOM 1218 C CA . LYS A 1 145 ? -12.295 9.877 -0.046 1.00 88.94 145 LYS A CA 1
ATOM 1219 C C . LYS A 1 145 ? -11.835 11.336 0.098 1.00 88.94 145 LYS A C 1
ATOM 1221 O O . LYS A 1 145 ? -11.781 12.049 -0.897 1.00 88.94 145 LYS A O 1
ATOM 1226 N N . THR A 1 146 ? -11.534 11.784 1.318 1.00 86.69 146 THR A N 1
ATOM 1227 C CA . THR A 1 146 ? -11.226 13.192 1.633 1.00 86.69 146 THR A CA 1
ATOM 1228 C C . THR A 1 146 ? -9.762 13.445 1.993 1.00 86.69 146 THR A C 1
ATOM 1230 O O . THR A 1 146 ? -9.422 14.570 2.353 1.00 86.69 146 THR A O 1
ATOM 1233 N N . ALA A 1 147 ? -8.898 12.426 1.965 1.00 86.81 147 ALA A N 1
ATOM 1234 C CA . ALA A 1 147 ? -7.508 12.597 2.374 1.00 86.81 147 ALA A CA 1
ATOM 1235 C C . ALA A 1 147 ? -6.696 13.338 1.306 1.00 86.81 147 ALA A C 1
ATOM 1237 O O . ALA A 1 147 ? -6.813 13.079 0.107 1.00 86.81 147 ALA A O 1
ATOM 1238 N N . THR A 1 148 ? -5.838 14.249 1.757 1.00 90.19 148 THR A N 1
ATOM 1239 C CA . THR A 1 148 ? -4.860 14.919 0.902 1.00 90.19 148 THR A CA 1
ATOM 1240 C C . THR A 1 148 ? -3.685 13.987 0.641 1.00 90.19 148 THR A C 1
ATOM 1242 O O . THR A 1 148 ? -3.077 13.480 1.581 1.00 90.19 148 THR A O 1
ATOM 1245 N N . LEU A 1 149 ? -3.357 13.778 -0.633 1.00 94.38 149 LEU A N 1
ATOM 1246 C CA . LEU A 1 149 ? -2.217 12.954 -1.029 1.00 94.38 149 LEU A CA 1
ATOM 1247 C C . LEU A 1 149 ? -0.927 13.783 -1.049 1.00 94.38 149 LEU A C 1
ATOM 1249 O O . LEU A 1 149 ? -0.967 14.910 -1.555 1.00 94.38 149 LEU A O 1
ATOM 1253 N N . PRO A 1 150 ? 0.212 13.216 -0.608 1.00 95.81 150 PRO A N 1
ATOM 1254 C CA . PRO A 1 150 ? 1.506 13.872 -0.747 1.00 95.81 150 PRO A CA 1
ATOM 1255 C C . PRO A 1 150 ? 1.834 14.165 -2.212 1.00 95.81 150 PRO A C 1
ATOM 1257 O O . PRO A 1 150 ? 1.574 13.335 -3.093 1.00 95.81 150 PRO A O 1
ATOM 1260 N N . LYS A 1 151 ? 2.420 15.335 -2.472 1.00 94.88 151 LYS A N 1
ATOM 1261 C CA . LYS A 1 151 ? 2.723 15.844 -3.819 1.00 94.88 151 LYS A CA 1
ATOM 1262 C C . LYS A 1 151 ? 4.117 15.488 -4.316 1.00 94.88 151 LYS A C 1
ATOM 1264 O O . LYS A 1 151 ? 4.377 15.664 -5.503 1.00 94.88 151 LYS A O 1
ATOM 1269 N N . ASN A 1 152 ? 5.007 15.054 -3.431 1.00 96.62 152 ASN A N 1
ATOM 1270 C CA . ASN A 1 152 ? 6.369 14.637 -3.750 1.00 96.62 152 ASN A CA 1
ATOM 1271 C C . ASN A 1 152 ? 6.930 13.721 -2.651 1.00 96.62 152 ASN A C 1
ATOM 1273 O O . ASN A 1 152 ? 6.301 13.526 -1.606 1.00 96.62 152 ASN A O 1
ATOM 1277 N N . LEU A 1 153 ? 8.122 13.169 -2.900 1.00 97.50 153 LEU A N 1
ATOM 1278 C CA . LEU A 1 153 ? 8.816 12.295 -1.956 1.00 97.50 153 LEU A CA 1
ATOM 1279 C C . LEU A 1 153 ? 9.115 12.996 -0.623 1.00 97.50 153 LEU A C 1
ATOM 1281 O O . LEU A 1 153 ? 8.837 12.419 0.422 1.00 97.50 153 LEU A O 1
ATOM 1285 N N . ALA A 1 154 ? 9.583 14.246 -0.647 1.00 97.88 154 ALA A N 1
ATOM 1286 C CA . ALA A 1 154 ? 9.934 14.986 0.567 1.00 97.88 154 ALA A CA 1
ATOM 1287 C C . ALA A 1 154 ? 8.734 15.181 1.514 1.00 97.88 154 ALA A C 1
ATOM 1289 O O . ALA A 1 154 ? 8.857 15.021 2.727 1.00 97.88 154 ALA A O 1
ATOM 1290 N N . GLU A 1 155 ? 7.551 15.481 0.970 1.00 97.88 155 GLU A N 1
ATOM 1291 C CA . GLU A 1 155 ? 6.313 15.580 1.749 1.00 97.88 155 GLU A CA 1
ATOM 1292 C C . GLU A 1 155 ? 5.928 14.224 2.361 1.00 97.88 155 GLU A C 1
ATOM 1294 O O . GLU A 1 155 ? 5.557 14.157 3.534 1.00 97.88 155 GLU A O 1
ATOM 1299 N N . ALA A 1 156 ? 6.066 13.132 1.601 1.00 97.81 156 ALA A N 1
ATOM 1300 C CA . ALA A 1 156 ? 5.781 11.788 2.096 1.00 97.81 156 ALA A CA 1
ATOM 1301 C C . ALA A 1 156 ? 6.772 11.340 3.191 1.00 97.81 156 ALA A C 1
ATOM 1303 O O . ALA A 1 156 ? 6.367 10.734 4.182 1.00 97.81 156 ALA A O 1
ATOM 1304 N N . GLU A 1 157 ? 8.059 11.664 3.052 1.00 98.12 157 GLU A N 1
ATOM 1305 C CA . GLU A 1 157 ? 9.088 11.400 4.065 1.00 98.12 157 GLU A CA 1
ATOM 1306 C C . GLU A 1 157 ? 8.865 12.217 5.337 1.00 98.12 157 GLU A C 1
ATOM 1308 O O . GLU A 1 157 ? 8.941 11.671 6.439 1.00 98.12 157 GLU A O 1
ATOM 1313 N N . SER A 1 158 ? 8.523 13.500 5.197 1.00 98.06 158 SER A N 1
ATOM 1314 C CA . SER A 1 158 ? 8.185 14.366 6.328 1.00 98.06 158 SER A CA 1
ATOM 1315 C C . SER A 1 158 ? 6.969 13.842 7.098 1.00 98.06 158 SER A C 1
ATOM 1317 O O . SER A 1 158 ? 7.002 13.783 8.329 1.00 98.06 158 SER A O 1
ATOM 1319 N N . ALA A 1 159 ? 5.929 13.385 6.390 1.00 97.38 159 ALA A N 1
ATOM 1320 C CA . ALA A 1 159 ? 4.745 12.789 7.006 1.00 97.38 159 ALA A CA 1
ATOM 1321 C C . ALA A 1 159 ? 5.080 11.520 7.809 1.00 97.38 159 ALA A C 1
ATOM 1323 O O . ALA A 1 159 ? 4.593 11.354 8.929 1.00 97.38 159 ALA A O 1
ATOM 1324 N N . VAL A 1 160 ? 5.952 10.649 7.282 1.00 97.69 160 VAL A N 1
ATOM 1325 C CA . VAL A 1 160 ? 6.435 9.483 8.037 1.00 97.69 160 VAL A CA 1
ATOM 1326 C C . VAL A 1 160 ? 7.242 9.915 9.263 1.00 97.69 160 VAL A C 1
ATOM 1328 O O . VAL A 1 160 ? 6.995 9.402 10.353 1.00 97.69 160 VAL A O 1
ATOM 1331 N N . GLY A 1 161 ? 8.150 10.884 9.121 1.00 97.81 161 GLY A N 1
ATOM 1332 C CA . GLY A 1 161 ? 8.944 11.401 10.239 1.00 97.81 161 GLY A CA 1
ATOM 1333 C C . GLY A 1 161 ? 8.079 11.938 11.384 1.00 97.81 161 GLY A C 1
ATOM 1334 O O . GLY A 1 161 ? 8.347 11.646 12.550 1.00 97.81 161 GLY A O 1
ATOM 1335 N N . LEU A 1 162 ? 6.992 12.644 11.057 1.00 97.00 162 LEU A N 1
ATOM 1336 C CA . LEU A 1 162 ? 6.031 13.140 12.042 1.00 97.00 162 LEU A CA 1
ATOM 1337 C C . LEU A 1 162 ? 5.334 11.997 12.795 1.00 97.00 162 LEU A C 1
ATOM 1339 O O . LEU A 1 162 ? 5.214 12.047 14.019 1.00 97.00 162 LEU A O 1
ATOM 1343 N N . ILE A 1 163 ? 4.890 10.956 12.086 1.00 95.75 163 ILE A N 1
ATOM 1344 C CA . ILE A 1 163 ? 4.239 9.797 12.713 1.00 95.75 163 ILE A CA 1
ATOM 1345 C C . ILE A 1 163 ? 5.226 9.031 13.595 1.00 95.75 163 ILE A C 1
ATOM 1347 O O . ILE A 1 163 ? 4.888 8.682 14.724 1.00 95.75 163 ILE A O 1
ATOM 1351 N N . GLU A 1 164 ? 6.452 8.801 13.129 1.00 95.69 164 GLU A N 1
ATOM 1352 C CA . GLU A 1 164 ? 7.485 8.121 13.914 1.00 95.69 164 GLU A CA 1
ATOM 1353 C C . GLU A 1 164 ? 7.829 8.884 15.192 1.00 95.69 164 GLU A C 1
ATOM 1355 O O . GLU A 1 164 ? 7.993 8.271 16.247 1.00 95.69 164 GLU A O 1
ATOM 1360 N N . GLN A 1 165 ? 7.896 10.215 15.124 1.00 96.19 165 GLN A N 1
ATOM 1361 C CA . GLN A 1 165 ? 8.080 11.052 16.303 1.00 96.19 165 GLN A CA 1
ATOM 1362 C C . GLN A 1 165 ? 6.912 10.894 17.287 1.00 96.19 165 GLN A C 1
ATOM 1364 O O . GLN A 1 165 ? 7.139 10.591 18.457 1.00 96.19 165 GLN A O 1
ATOM 1369 N N . GLN A 1 166 ? 5.668 11.006 16.813 1.00 93.62 166 GLN A N 1
ATOM 1370 C CA . GLN A 1 166 ? 4.478 10.833 17.654 1.00 93.62 166 GLN A CA 1
ATOM 1371 C C . GLN A 1 166 ? 4.414 9.447 18.309 1.00 93.62 166 GLN A C 1
ATOM 1373 O O . GLN A 1 166 ? 3.972 9.316 19.450 1.00 93.62 166 GLN A O 1
ATOM 1378 N N . LEU A 1 167 ? 4.818 8.394 17.594 1.00 90.62 167 LEU A N 1
ATOM 1379 C CA . LEU A 1 167 ? 4.852 7.033 18.127 1.00 90.62 167 LEU A CA 1
ATOM 1380 C C . LEU A 1 167 ? 5.954 6.866 19.178 1.00 90.62 167 LEU A C 1
ATOM 1382 O O . LEU A 1 167 ? 5.698 6.267 20.220 1.00 90.62 167 LEU A O 1
ATOM 1386 N N . LYS A 1 168 ? 7.145 7.437 18.955 1.00 92.06 168 LYS A N 1
ATOM 1387 C CA . LYS A 1 168 ? 8.240 7.440 19.941 1.00 92.06 168 LYS A CA 1
ATOM 1388 C C . LYS A 1 168 ? 7.853 8.177 21.221 1.00 92.06 168 LYS A C 1
ATOM 1390 O O . LYS A 1 168 ? 8.115 7.673 22.307 1.00 92.06 168 LYS A O 1
ATOM 1395 N N . GLU A 1 169 ? 7.203 9.332 21.100 1.00 92.94 169 GLU A N 1
ATOM 1396 C CA . GLU A 1 169 ? 6.713 10.106 22.247 1.00 92.94 169 GLU A CA 1
ATOM 1397 C C . GLU A 1 169 ? 5.677 9.314 23.056 1.00 92.94 169 GLU A C 1
ATOM 1399 O O . GLU A 1 169 ? 5.787 9.222 24.276 1.00 92.94 169 GLU A O 1
ATOM 1404 N N . LYS A 1 170 ? 4.716 8.659 22.389 1.00 88.69 170 LYS A N 1
ATOM 1405 C CA . LYS A 1 170 ? 3.744 7.780 23.061 1.00 88.69 170 LYS A CA 1
ATOM 1406 C C . LYS A 1 170 ? 4.405 6.598 23.758 1.00 88.69 170 LYS A C 1
ATOM 1408 O O . LYS A 1 170 ? 4.040 6.295 24.887 1.00 88.69 170 LYS A O 1
ATOM 1413 N N . LEU A 1 171 ? 5.382 5.962 23.113 1.00 87.62 171 LEU A N 1
ATOM 1414 C CA . LEU A 1 171 ? 6.123 4.844 23.697 1.00 87.62 171 LEU A CA 1
ATOM 1415 C C . LEU A 1 171 ? 6.895 5.278 24.955 1.00 87.62 171 LEU A C 1
ATOM 1417 O O . LEU A 1 171 ? 6.925 4.550 25.944 1.00 87.62 171 LEU A O 1
ATOM 1421 N N . ALA A 1 172 ? 7.489 6.475 24.930 1.00 88.38 172 ALA A N 1
ATOM 1422 C CA . ALA A 1 172 ? 8.201 7.043 26.072 1.00 88.38 172 ALA A CA 1
ATOM 1423 C C . ALA A 1 172 ? 7.260 7.366 27.245 1.00 88.38 172 ALA A C 1
ATOM 1425 O O . ALA A 1 172 ? 7.622 7.151 28.400 1.00 88.38 172 ALA A O 1
ATOM 1426 N N . LEU A 1 173 ? 6.048 7.849 26.956 1.00 85.06 173 LEU A N 1
ATOM 1427 C CA . LEU A 1 173 ? 5.026 8.142 27.965 1.00 85.06 173 LEU A CA 1
ATOM 1428 C C . LEU A 1 173 ? 4.377 6.876 28.546 1.00 85.06 173 LEU A C 1
ATOM 1430 O O . LEU A 1 173 ? 4.028 6.869 29.722 1.00 85.06 173 LEU A O 1
ATOM 1434 N N . ALA A 1 174 ? 4.259 5.805 27.757 1.00 79.88 174 ALA A N 1
ATOM 1435 C CA . ALA A 1 174 ? 3.700 4.516 28.177 1.00 79.88 174 ALA A CA 1
ATOM 1436 C C . ALA A 1 174 ? 4.663 3.668 29.039 1.00 79.88 174 ALA A C 1
ATOM 1438 O O . ALA A 1 174 ? 4.375 2.517 29.348 1.00 79.88 174 ALA A O 1
ATOM 1439 N N . GLY A 1 175 ? 5.832 4.196 29.428 1.00 64.19 175 GLY A N 1
ATOM 1440 C CA . GLY A 1 175 ? 6.732 3.532 30.380 1.00 64.19 175 GLY A CA 1
ATOM 1441 C C . GLY A 1 175 ? 7.291 2.177 29.923 1.00 64.19 175 GLY A C 1
ATOM 1442 O O . GLY A 1 175 ? 7.774 1.411 30.753 1.00 64.19 175 GLY A O 1
ATOM 1443 N N . GLY A 1 176 ? 7.239 1.862 28.626 1.00 57.06 176 GLY A N 1
ATOM 1444 C CA . GLY A 1 176 ? 7.718 0.588 28.090 1.00 57.06 176 GLY A CA 1
ATOM 1445 C C . GLY A 1 176 ? 6.809 -0.616 28.355 1.00 57.06 176 GLY A C 1
ATOM 1446 O O . GLY A 1 176 ? 7.193 -1.722 27.971 1.00 57.06 176 GLY A O 1
ATOM 1447 N N . SER A 1 177 ? 5.613 -0.445 28.938 1.00 52.03 177 SER A N 1
ATOM 1448 C CA . SER A 1 177 ? 4.582 -1.467 28.763 1.00 52.03 177 SER A CA 1
ATOM 1449 C C . SER A 1 177 ? 4.135 -1.384 27.312 1.00 52.03 177 SER A C 1
ATOM 1451 O O . SER A 1 177 ? 3.578 -0.377 26.876 1.00 52.03 177 SER A O 1
ATOM 1453 N N . ALA A 1 178 ? 4.445 -2.420 26.534 1.00 53.75 178 ALA A N 1
ATOM 1454 C CA . ALA A 1 178 ? 3.676 -2.694 25.336 1.00 53.75 178 ALA A CA 1
ATOM 1455 C C . ALA A 1 178 ? 2.240 -2.850 25.832 1.00 53.75 178 ALA A C 1
ATOM 1457 O O . ALA A 1 178 ? 1.942 -3.871 26.451 1.00 53.75 178 ALA A O 1
ATOM 1458 N N . ASP A 1 179 ? 1.435 -1.788 25.701 1.00 45.81 179 ASP A N 1
ATOM 1459 C CA . ASP A 1 179 ? 0.009 -1.837 25.997 1.00 45.81 179 ASP A CA 1
ATOM 1460 C C . ASP A 1 179 ? -0.498 -3.149 25.424 1.00 45.81 179 ASP A C 1
ATOM 1462 O O . ASP A 1 179 ? -0.214 -3.476 24.262 1.00 45.81 179 ASP A O 1
ATOM 1466 N N . GLU A 1 180 ? -1.160 -3.907 26.296 1.00 49.97 180 GLU A N 1
ATOM 1467 C CA . GLU A 1 180 ? -1.959 -5.065 25.944 1.00 49.97 180 GLU A CA 1
ATOM 1468 C C . GLU A 1 180 ? -2.610 -4.755 24.598 1.00 49.97 180 GLU A C 1
ATOM 1470 O O . GLU A 1 180 ? -3.128 -3.650 24.406 1.00 49.97 180 GLU A O 1
ATOM 1475 N N . GLU A 1 181 ? -2.485 -5.666 23.631 1.00 52.59 181 GLU A N 1
ATOM 1476 C CA . GLU A 1 181 ? -3.243 -5.583 22.391 1.00 52.59 181 GLU A CA 1
ATOM 1477 C C . GLU A 1 181 ? -4.723 -5.564 22.797 1.00 52.59 181 GLU A C 1
ATOM 1479 O O . GLU A 1 181 ? -5.350 -6.614 22.874 1.00 52.59 181 GLU A O 1
ATOM 1484 N N . GLU A 1 182 ? -5.267 -4.392 23.157 1.00 51.69 182 GLU A N 1
ATOM 1485 C CA . GLU A 1 182 ? -6.681 -4.216 23.436 1.00 51.69 182 GLU A CA 1
ATOM 1486 C C . GLU A 1 182 ? -7.337 -4.647 22.141 1.00 51.69 182 GLU A C 1
ATOM 1488 O O . GLU A 1 182 ? -7.127 -3.995 21.105 1.00 51.69 182 GLU A O 1
ATOM 1493 N N . GLU A 1 183 ? -8.002 -5.805 22.216 1.00 53.75 183 GLU A N 1
ATOM 1494 C CA . GLU A 1 183 ? -8.531 -6.526 21.072 1.00 53.75 183 GLU A CA 1
ATOM 1495 C C . GLU A 1 183 ? -9.176 -5.507 20.145 1.00 53.75 183 GLU A C 1
ATOM 1497 O O . GLU A 1 183 ? -10.027 -4.713 20.560 1.00 53.75 183 GLU A O 1
ATOM 1502 N N . GLU A 1 184 ? -8.699 -5.449 18.900 1.00 57.66 184 GLU A N 1
ATOM 1503 C CA . GLU A 1 184 ? -9.368 -4.625 17.913 1.00 57.66 184 GLU A CA 1
ATOM 1504 C C . GLU A 1 184 ? -10.804 -5.127 17.851 1.00 57.66 184 GLU A C 1
ATOM 1506 O O . GLU A 1 184 ? -11.032 -6.264 17.435 1.00 57.66 184 GLU A O 1
ATOM 1511 N N . GLU A 1 185 ? -11.753 -4.311 18.324 1.00 56.34 185 GLU A N 1
ATOM 1512 C CA . GLU A 1 185 ? -13.168 -4.599 18.146 1.00 56.34 185 GLU A CA 1
ATOM 1513 C C . GLU A 1 185 ? -13.367 -4.849 16.660 1.00 56.34 185 GLU A C 1
ATOM 1515 O O . GLU A 1 185 ? -13.197 -3.959 15.822 1.00 56.34 185 GLU A O 1
ATOM 1520 N N . ASP A 1 186 ? -13.618 -6.112 16.339 1.00 63.50 186 ASP A N 1
ATOM 1521 C CA . ASP A 1 186 ? -13.750 -6.539 14.970 1.00 63.50 186 ASP A CA 1
ATOM 1522 C C . ASP A 1 186 ? -15.078 -5.989 14.453 1.00 63.50 186 ASP A C 1
ATOM 1524 O O . ASP A 1 186 ? -16.129 -6.608 14.638 1.00 63.50 186 ASP A O 1
ATOM 1528 N N . GLU A 1 187 ? -15.031 -4.805 13.832 1.00 60.31 187 GLU A N 1
ATOM 1529 C CA . GLU A 1 187 ? -16.193 -4.106 13.268 1.00 60.31 187 GLU A CA 1
ATOM 1530 C C . GLU A 1 187 ? -16.969 -5.013 12.276 1.00 60.31 187 GLU A C 1
ATOM 1532 O O . GLU A 1 187 ? -18.151 -4.778 12.021 1.00 60.31 187 GLU A O 1
ATOM 1537 N N . ARG A 1 188 ? -16.362 -6.115 11.784 1.00 71.06 188 ARG A N 1
ATOM 1538 C CA . ARG A 1 188 ? -17.022 -7.162 10.976 1.00 71.06 188 ARG A CA 1
ATOM 1539 C C . ARG A 1 188 ? -18.085 -7.956 11.740 1.00 71.06 188 ARG A C 1
ATOM 1541 O O . ARG A 1 188 ? -19.025 -8.431 11.109 1.00 71.06 188 ARG A O 1
ATOM 1548 N N . LYS A 1 189 ? -17.971 -8.106 13.068 1.00 55.34 189 LYS A N 1
ATOM 1549 C CA . LYS A 1 189 ? -18.883 -8.927 13.898 1.00 55.34 189 LYS A CA 1
ATOM 1550 C C . LYS A 1 189 ? -20.296 -8.342 14.031 1.00 55.34 189 LYS A C 1
ATOM 1552 O O . LYS A 1 189 ? -21.182 -9.022 14.536 1.00 55.34 189 LYS A O 1
ATOM 1557 N N . VAL A 1 190 ? -20.516 -7.104 13.582 1.00 54.19 190 VAL A N 1
ATOM 1558 C CA . VAL A 1 190 ? -21.832 -6.440 13.601 1.00 54.19 190 VAL A CA 1
ATOM 1559 C C . VAL A 1 190 ? -22.684 -6.814 12.377 1.00 54.19 190 VAL A C 1
ATOM 1561 O O . VAL A 1 190 ? -23.909 -6.720 12.438 1.00 54.19 190 VAL A O 1
ATOM 1564 N N . LEU A 1 191 ? -22.075 -7.277 11.275 1.00 52.75 191 LEU A N 1
ATOM 1565 C CA . LEU A 1 191 ? -22.829 -7.804 10.135 1.00 52.75 191 LEU A CA 1
ATOM 1566 C C . LEU A 1 191 ? -23.276 -9.240 10.443 1.00 52.75 191 LEU A C 1
ATOM 1568 O O . LEU A 1 191 ? -22.459 -10.159 10.447 1.00 52.75 191 LEU A O 1
ATOM 1572 N N . ASP A 1 192 ? -24.576 -9.418 10.683 1.00 49.81 192 ASP A N 1
ATOM 1573 C CA . ASP A 1 192 ? -25.244 -10.718 10.794 1.00 49.81 192 ASP A CA 1
ATOM 1574 C C . ASP A 1 192 ? -24.849 -11.629 9.619 1.00 49.81 192 ASP A C 1
ATOM 1576 O O . ASP A 1 192 ? -25.137 -11.353 8.452 1.00 49.81 192 ASP A O 1
ATOM 1580 N N . ARG A 1 193 ? -24.122 -12.700 9.935 1.00 53.94 193 ARG A N 1
ATOM 1581 C CA . ARG A 1 193 ? -23.658 -13.708 8.983 1.00 53.94 193 ARG A CA 1
ATOM 1582 C C . ARG A 1 193 ? -24.133 -15.065 9.433 1.00 53.94 193 ARG A C 1
ATOM 1584 O O . ARG A 1 193 ? -23.358 -15.913 9.872 1.00 53.94 193 ARG A O 1
ATOM 1591 N N . THR A 1 194 ? -25.426 -15.281 9.259 1.00 46.94 194 THR A N 1
ATOM 1592 C CA . THR A 1 194 ? -25.941 -16.634 9.114 1.00 46.94 194 THR A CA 1
ATOM 1593 C C . THR A 1 194 ? -25.324 -17.217 7.838 1.00 46.94 194 THR A C 1
ATOM 1595 O O . THR A 1 194 ? -25.800 -16.978 6.731 1.00 46.94 194 THR A O 1
ATOM 1598 N N . LEU A 1 195 ? -24.204 -17.934 7.979 1.00 58.25 195 LEU A N 1
ATOM 1599 C CA . LEU A 1 195 ? -23.731 -18.874 6.966 1.00 58.25 195 LEU A CA 1
ATOM 1600 C C . LEU A 1 195 ? -24.912 -19.797 6.663 1.00 58.25 195 LEU A C 1
ATOM 1602 O O . LEU A 1 195 ? -25.352 -20.532 7.547 1.00 58.25 195 LEU A O 1
ATOM 1606 N N . HIS A 1 196 ? -25.473 -19.717 5.455 1.00 53.62 196 HIS A N 1
ATOM 1607 C CA . HIS A 1 196 ? -26.512 -20.650 5.042 1.00 53.62 196 HIS A CA 1
ATOM 1608 C C . HIS A 1 196 ? -25.944 -22.063 5.175 1.00 53.62 196 HIS A C 1
ATOM 1610 O O . HIS A 1 196 ? -24.991 -22.424 4.485 1.00 53.62 196 HIS A O 1
ATOM 1616 N N . HIS A 1 197 ? -26.506 -22.824 6.115 1.00 44.19 197 HIS A N 1
ATOM 1617 C CA . HIS A 1 197 ? -26.233 -24.240 6.284 1.00 44.19 197 HIS A CA 1
ATOM 1618 C C . HIS A 1 197 ? -26.479 -24.902 4.931 1.00 44.19 197 HIS A C 1
ATOM 1620 O O . HIS A 1 197 ? -27.610 -24.920 4.446 1.00 44.19 197 HIS A O 1
ATOM 1626 N N . ILE A 1 198 ? -25.419 -25.397 4.296 1.00 55.25 198 ILE A N 1
ATOM 1627 C CA . ILE A 1 198 ? -25.560 -26.244 3.117 1.00 55.25 198 ILE A CA 1
ATOM 1628 C C . ILE A 1 198 ? -26.217 -27.516 3.645 1.00 55.25 198 ILE A C 1
ATOM 1630 O O . ILE A 1 198 ? -25.624 -28.231 4.450 1.00 55.25 198 ILE A O 1
ATOM 1634 N N . ALA A 1 199 ? -27.496 -27.709 3.338 1.00 46.47 199 ALA A N 1
ATOM 1635 C CA . ALA A 1 199 ? -28.157 -28.972 3.603 1.00 46.47 199 ALA A CA 1
ATOM 1636 C C . ALA A 1 199 ? -27.575 -29.971 2.602 1.00 46.47 199 ALA A C 1
ATOM 1638 O O . ALA A 1 199 ? -27.725 -29.791 1.394 1.00 46.47 199 ALA A O 1
ATOM 1639 N N . GLU A 1 200 ? -26.841 -30.960 3.099 1.00 57.03 200 GLU A N 1
ATOM 1640 C CA . GLU A 1 200 ? -26.515 -32.140 2.309 1.00 57.03 200 GLU A CA 1
ATOM 1641 C C . GLU A 1 200 ? -27.850 -32.852 2.055 1.00 57.03 200 GLU A C 1
ATOM 1643 O O . GLU A 1 200 ? -28.479 -33.362 2.981 1.00 57.03 200 GLU A O 1
ATOM 1648 N N . GLU A 1 201 ? -28.360 -32.762 0.826 1.00 52.44 201 GLU A N 1
ATOM 1649 C CA . GLU A 1 201 ? -29.500 -33.568 0.402 1.00 52.44 201 GLU A CA 1
ATOM 1650 C C . GLU A 1 201 ? -28.995 -35.005 0.247 1.00 52.44 201 GLU A C 1
ATOM 1652 O O . GLU A 1 201 ? -28.247 -35.314 -0.682 1.00 52.44 201 GLU A O 1
ATOM 1657 N N . ASP A 1 202 ? -29.362 -35.868 1.195 1.00 49.31 202 ASP A N 1
ATOM 1658 C CA . ASP A 1 202 ? -29.134 -37.306 1.102 1.00 49.31 202 ASP A CA 1
ATOM 1659 C C . ASP A 1 202 ? -29.835 -37.836 -0.164 1.00 49.31 202 ASP A C 1
ATOM 1661 O O . ASP A 1 202 ? -31.061 -37.773 -0.281 1.00 49.31 202 ASP A O 1
ATOM 1665 N N . GLU A 1 203 ? -29.064 -38.349 -1.129 1.00 53.16 203 GLU A N 1
ATOM 1666 C CA . GLU A 1 203 ? -29.607 -39.037 -2.305 1.00 53.16 203 GLU A CA 1
ATOM 1667 C C . GLU A 1 203 ? -30.396 -40.278 -1.853 1.00 53.16 203 GLU A C 1
ATOM 1669 O O . GLU A 1 203 ? -29.835 -41.325 -1.516 1.00 53.16 203 GLU A O 1
ATOM 1674 N N . GLU A 1 204 ? -31.725 -40.168 -1.838 1.00 49.75 204 GLU A N 1
ATOM 1675 C CA . GLU A 1 204 ? -32.614 -41.278 -1.517 1.00 49.75 204 GLU A CA 1
ATOM 1676 C C . GLU A 1 204 ? -32.587 -42.301 -2.669 1.00 49.75 204 GLU A C 1
ATOM 1678 O O . GLU A 1 204 ? -33.049 -42.058 -3.786 1.00 49.75 204 GLU A O 1
ATOM 1683 N N . CYS A 1 205 ? -31.986 -43.459 -2.393 1.00 46.69 205 CYS A N 1
ATOM 1684 C CA . CYS A 1 205 ? -31.875 -44.595 -3.300 1.00 46.69 205 CYS A CA 1
ATOM 1685 C C . CYS A 1 205 ? -33.274 -45.058 -3.753 1.00 46.69 205 CYS A C 1
ATOM 1687 O O . CYS A 1 205 ? -34.043 -45.618 -2.969 1.00 46.69 205 CYS A O 1
ATOM 1689 N N . GLY A 1 206 ? -33.607 -44.820 -5.025 1.00 40.00 206 GLY A N 1
ATOM 1690 C CA . GLY A 1 206 ? -34.876 -45.224 -5.624 1.00 40.00 206 GLY A CA 1
ATOM 1691 C C . GLY A 1 206 ? -35.057 -46.742 -5.594 1.00 40.00 206 GLY A C 1
ATOM 1692 O O . GLY A 1 206 ? -34.370 -47.472 -6.307 1.00 40.00 206 GLY A O 1
ATOM 1693 N N . SER A 1 207 ? -36.003 -47.219 -4.783 1.00 44.94 207 SER A N 1
ATOM 1694 C CA . SER A 1 207 ? -36.475 -48.603 -4.859 1.00 44.94 207 SER A CA 1
ATOM 1695 C C . SER A 1 207 ? -37.578 -48.718 -5.912 1.00 44.94 207 SER A C 1
ATOM 1697 O O . SER A 1 207 ? -38.674 -48.181 -5.753 1.00 44.94 207 SER A O 1
ATOM 1699 N N . ASP A 1 208 ? -37.268 -49.419 -7.002 1.00 49.03 208 ASP A N 1
ATOM 1700 C CA . ASP A 1 208 ? -38.255 -49.921 -7.955 1.00 49.03 208 ASP A CA 1
ATOM 1701 C C . ASP A 1 208 ? -39.184 -50.913 -7.240 1.00 49.03 208 ASP A C 1
ATOM 1703 O O . ASP A 1 208 ? -38.739 -51.939 -6.719 1.00 49.03 208 ASP A O 1
ATOM 1707 N N . SER A 1 209 ? -40.491 -50.642 -7.244 1.00 44.16 209 SER A N 1
ATOM 1708 C CA . SER A 1 209 ? -41.504 -51.647 -6.923 1.00 44.16 209 SER A CA 1
ATOM 1709 C C . SER A 1 209 ? -42.546 -51.717 -8.033 1.00 44.16 209 SER A C 1
ATOM 1711 O O . SER A 1 209 ? -43.323 -50.793 -8.278 1.00 44.16 209 SER A O 1
ATOM 1713 N N . GLU A 1 210 ? -42.511 -52.845 -8.735 1.00 46.06 210 GLU A N 1
ATOM 1714 C CA . GLU A 1 210 ? -43.418 -53.240 -9.800 1.00 46.06 210 GLU A CA 1
ATOM 1715 C C . GLU A 1 210 ? -44.870 -53.466 -9.325 1.00 46.06 210 GLU A C 1
ATOM 1717 O O . GLU A 1 210 ? -45.129 -54.099 -8.307 1.00 46.06 210 GLU A O 1
ATOM 1722 N N . ARG A 1 211 ? -45.804 -53.069 -10.204 1.00 41.84 211 ARG A N 1
ATOM 1723 C CA . ARG A 1 211 ? -47.087 -53.725 -10.553 1.00 41.84 211 ARG A CA 1
ATOM 1724 C C . ARG A 1 211 ? -48.100 -54.068 -9.444 1.00 41.84 211 ARG A C 1
ATOM 1726 O O . ARG A 1 211 ? -48.013 -55.104 -8.795 1.00 41.84 211 ARG A O 1
ATOM 1733 N N . SER A 1 212 ? -49.263 -53.411 -9.519 1.00 36.97 212 SER A N 1
ATOM 1734 C CA . SER A 1 212 ? -50.515 -54.048 -9.994 1.00 36.97 212 SER A CA 1
ATOM 1735 C C . SER A 1 212 ? -51.684 -53.060 -9.975 1.00 36.97 212 SER A C 1
ATOM 1737 O O . SER A 1 212 ? -52.111 -52.627 -8.912 1.00 36.97 212 SER A O 1
ATOM 1739 N N . ALA A 1 213 ? -52.260 -52.764 -11.142 1.00 39.81 213 ALA A N 1
ATOM 1740 C CA . ALA A 1 213 ? -53.615 -52.225 -11.237 1.00 39.81 213 ALA A CA 1
ATOM 1741 C C . ALA A 1 213 ? -54.484 -53.254 -11.965 1.00 39.81 213 ALA A C 1
ATOM 1743 O O . ALA A 1 213 ? -54.282 -53.554 -13.142 1.00 39.81 213 ALA A O 1
ATOM 1744 N N . ALA A 1 214 ? -55.401 -53.843 -11.205 1.00 42.69 214 ALA A N 1
ATOM 1745 C CA . ALA A 1 214 ? -56.385 -54.803 -11.658 1.00 42.69 214 ALA A CA 1
ATOM 1746 C C . ALA A 1 214 ? -57.529 -54.112 -12.426 1.00 42.69 214 ALA A C 1
ATOM 1748 O O . ALA A 1 214 ? -58.040 -53.088 -11.989 1.00 42.69 214 ALA A O 1
ATOM 1749 N N . ILE A 1 215 ? -57.904 -54.734 -13.549 1.00 42.25 215 ILE A N 1
ATOM 1750 C CA . ILE A 1 215 ? -59.269 -55.038 -14.021 1.00 42.25 215 ILE A CA 1
ATOM 1751 C C . ILE A 1 215 ? -60.312 -53.905 -13.910 1.00 42.25 215 ILE A C 1
ATOM 1753 O O . ILE A 1 215 ? -60.843 -53.633 -12.837 1.00 42.25 215 ILE A O 1
ATOM 1757 N N . LEU A 1 216 ? -60.711 -53.356 -15.062 1.00 40.97 216 LEU A N 1
ATOM 1758 C CA . LEU A 1 216 ? -61.978 -52.638 -15.242 1.00 40.97 216 LEU A CA 1
ATOM 1759 C C . LEU A 1 216 ? -62.961 -53.530 -16.016 1.00 40.97 216 LEU A C 1
ATOM 1761 O O . LEU A 1 216 ? -62.597 -54.079 -17.059 1.00 40.97 216 LEU A O 1
ATOM 1765 N N . ASN A 1 217 ? -64.166 -53.674 -15.453 1.00 37.75 217 ASN A N 1
ATOM 1766 C CA . ASN A 1 217 ? -65.374 -54.199 -16.105 1.00 37.75 217 ASN A CA 1
ATOM 1767 C C . ASN A 1 217 ? -65.844 -53.284 -17.238 1.00 37.75 217 ASN A C 1
ATOM 1769 O O . ASN A 1 217 ? -65.703 -52.049 -17.079 1.00 37.75 217 ASN A O 1
#

Sequence (217 aa):
MIRISLEVPRLFNQKAIASACYLGELYNYSVCDTPVIYKVLYQIISFPEVDQLAWQEFYRVRMVCELLNTVADFFQTGRARKKMDYFLTYFHRFYWMKREQWNINVAVTEHPGAEELGIMQPAEPPRFPADIEAEYRDCMRRIRKTATLPKNLAEAESAVGLIEQQLKEKLALAGGSADEEEEEEDERKVLDRTLHHIAEEDEECGSDSERSAAILN

Organism: Parelaphostrongylus tenuis (NCBI:txid148309)